Protein AF-A0A7S1YKH5-F1 (afdb_monomer)

Radius of gyration: 30.72 Å; Cα contacts (8 Å, |Δi|>4): 720; chains: 1; bounding box: 84×37×98 Å

Sequence (308 aa):
DIGLPSSIRSHLISQSLSPQSGFDMKSLYLVFDREQDNLHVGIDCFGVCGDADGSGDADDTAPPLLGLGGIDMPDMGESESFAVAFDFSTATDKFDFVLGYPGADSSLAGTNLPCVTAEGTDGTPSLKGSDCFGLYIYNAPANAKGSPVALLGQSFGYSDLAGLLPHPATDHNPQPNAQAPGIEWTLHDVSGLLRKAHIDNLPDPKGIAPWTFSVAAFAGSRQDASIGDDVLPNNANYLTVEIGCQTFDECGVCGGDSSSCADCRGVPNGPAKVDECGVCGGDSTSCADCAGVPNGPSKVDECGVCGG

Mean predicted aligned error: 9.83 Å

Secondary structure (DSSP, 8-state):
---S-HHHHHHHHHTT--S--TTSEEEEEEEEETTTTEEEEEEEESSSTT-SS-SSBTT---HHHHTTT----GGG-TTEEEEEEEE--SS-SS-SEEEE-PPP-TT-TT---TTEES--TTS--EE-HHHH-EEEEE-PPTT--S-SGGGGGG-EE---GGG-SSPPEEES-SS-BTTB-SEEEEE--HHHHHHHTT---PPPTTS-S-EEEEEEEEEEETTTTSTT-EEESTTSS-EEEEE----B-TTS-BT--S-TTB-TTS-BT----B-TTS-BT--S-TTB-TTS-BT----B-TTS-BT-

Nearest PDB structures (foldseek):
  7wrj-assembly1_A  TM=4.384E-01  e=1.693E+00  Homo sapiens
  1pgr-assembly2_F  TM=2.039E-01  e=1.516E-01  Mus musculus
  3ifn-assembly1_H  TM=1.657E-01  e=6.450E-01  Mus musculus
  2wbj-assembly1_D  TM=1.356E-01  e=1.179E+00  Homo sapiens

pLDDT: mean 82.83, std 14.75, range [42.84, 98.69]

Organism: NCBI:txid1486929

Structure (mmCIF, N/CA/C/O backbone):
data_AF-A0A7S1YKH5-F1
#
_entry.id   AF-A0A7S1YKH5-F1
#
loop_
_atom_site.group_PDB
_atom_site.id
_atom_site.type_symbol
_atom_site.label_atom_id
_atom_site.label_alt_id
_atom_site.label_comp_id
_atom_site.label_asym_id
_atom_site.label_entity_id
_atom_site.label_seq_id
_atom_site.pdbx_PDB_ins_code
_atom_site.Cartn_x
_atom_site.Cartn_y
_atom_site.Cartn_z
_atom_site.occupancy
_atom_site.B_iso_or_equiv
_atom_site.auth_seq_id
_atom_site.auth_comp_id
_atom_site.auth_asym_id
_atom_site.auth_atom_id
_atom_site.pdbx_PDB_model_num
ATOM 1 N N . ASP A 1 1 ? -5.273 4.563 -20.081 1.00 45.44 1 ASP A N 1
ATOM 2 C CA . ASP A 1 1 ? -5.564 4.322 -21.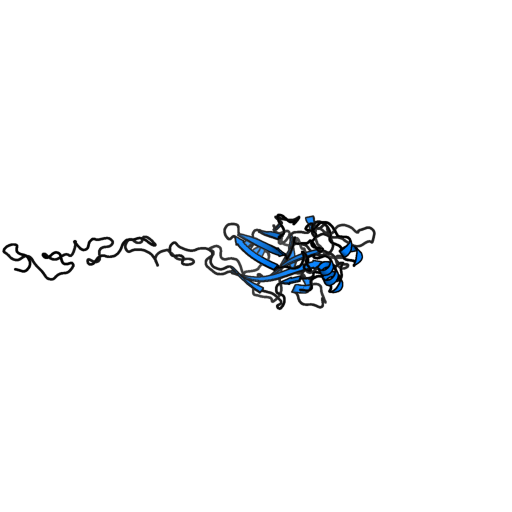525 1.00 45.44 1 ASP A CA 1
ATOM 3 C C . ASP A 1 1 ? -4.724 5.239 -22.401 1.00 45.44 1 ASP A C 1
ATOM 5 O O . ASP A 1 1 ? -5.202 6.232 -22.953 1.00 45.44 1 ASP A O 1
ATOM 9 N N . ILE A 1 2 ? -3.464 4.853 -22.559 1.00 42.84 2 ILE A N 1
ATOM 10 C CA . ILE A 1 2 ? -2.931 4.720 -23.909 1.00 42.84 2 ILE A CA 1
ATOM 11 C C . ILE A 1 2 ? -2.565 3.244 -24.074 1.00 42.84 2 ILE A C 1
ATOM 13 O O . ILE A 1 2 ? -1.401 2.864 -24.124 1.00 42.84 2 ILE A O 1
ATOM 17 N N . GLY A 1 3 ? -3.607 2.409 -24.158 1.00 53.50 3 GLY A N 1
ATOM 18 C CA . GLY A 1 3 ? -3.452 1.052 -24.657 1.00 53.50 3 GLY A CA 1
ATOM 19 C C . GLY A 1 3 ? -2.951 1.074 -26.102 1.00 53.50 3 GLY A C 1
ATOM 20 O O . GLY A 1 3 ? -2.975 2.115 -26.767 1.00 53.50 3 GLY A O 1
ATOM 21 N N . LEU A 1 4 ? -2.563 -0.104 -26.584 1.00 53.59 4 LEU A N 1
ATOM 22 C CA . LEU A 1 4 ? -2.020 -0.398 -27.913 1.00 53.59 4 LEU A CA 1
ATOM 23 C C . LEU A 1 4 ? -2.427 0.612 -29.012 1.00 53.59 4 LEU A C 1
ATOM 25 O O . LEU A 1 4 ? -3.631 0.886 -29.162 1.00 53.59 4 LEU A O 1
ATOM 29 N N . PRO A 1 5 ? -1.476 1.136 -29.824 1.00 55.03 5 PRO A N 1
ATOM 30 C CA . PRO A 1 5 ? -1.758 2.098 -30.882 1.00 55.03 5 PRO A CA 1
ATOM 31 C C . PRO A 1 5 ? -2.957 1.682 -31.719 1.00 55.03 5 PRO A C 1
ATOM 33 O O . PRO A 1 5 ? -3.156 0.501 -31.987 1.00 55.03 5 PRO A O 1
ATOM 36 N N . SER A 1 6 ? -3.740 2.650 -32.196 1.00 58.09 6 SER A N 1
ATOM 37 C CA . SER A 1 6 ? -4.973 2.380 -32.957 1.00 58.09 6 SER A CA 1
ATOM 38 C C . SER A 1 6 ? -4.808 1.374 -34.113 1.00 58.09 6 SER A C 1
ATOM 40 O O . SER A 1 6 ? -5.745 0.630 -34.406 1.00 58.09 6 SER A O 1
ATOM 42 N N . SER A 1 7 ? -3.624 1.301 -34.731 1.00 58.91 7 SER A N 1
ATOM 43 C CA . SER A 1 7 ? -3.248 0.286 -35.722 1.00 58.91 7 SER A CA 1
ATOM 44 C C . SER A 1 7 ? -3.165 -1.127 -35.134 1.00 58.91 7 SER A C 1
ATOM 46 O O . SER A 1 7 ? -3.763 -2.043 -35.696 1.00 58.91 7 SER A O 1
ATOM 48 N N . ILE A 1 8 ? -2.488 -1.295 -33.995 1.00 60.06 8 ILE A N 1
ATOM 49 C CA . ILE A 1 8 ? -2.387 -2.561 -33.256 1.00 60.06 8 ILE A CA 1
ATOM 50 C C . ILE A 1 8 ? -3.761 -2.951 -32.710 1.00 60.06 8 ILE A C 1
ATOM 52 O O . ILE A 1 8 ? -4.233 -4.057 -32.950 1.00 60.06 8 ILE A O 1
ATOM 56 N N . ARG A 1 9 ? -4.473 -2.004 -32.090 1.00 64.50 9 ARG A N 1
ATOM 57 C CA . ARG A 1 9 ? -5.826 -2.201 -31.561 1.00 64.50 9 ARG A CA 1
ATOM 58 C C . ARG A 1 9 ? -6.788 -2.710 -32.635 1.00 64.50 9 ARG A C 1
ATOM 60 O O . ARG A 1 9 ? -7.503 -3.684 -32.426 1.00 64.50 9 ARG A O 1
ATOM 67 N N . SER A 1 10 ? -6.781 -2.080 -33.811 1.00 63.12 10 SER A N 1
ATOM 68 C CA . SER A 1 10 ? -7.618 -2.497 -34.946 1.00 63.12 10 SER A CA 1
ATOM 69 C C . SER A 1 10 ? -7.229 -3.879 -35.471 1.00 63.12 10 SER A C 1
ATOM 71 O O . SER A 1 10 ? -8.099 -4.653 -35.873 1.00 63.12 10 SER A O 1
ATOM 73 N N . HIS A 1 11 ? -5.933 -4.201 -35.455 1.00 64.88 11 HIS A N 1
ATOM 74 C CA . HIS A 1 11 ? -5.430 -5.506 -35.857 1.00 64.88 11 HIS A CA 1
ATOM 75 C C . HIS A 1 11 ? -5.848 -6.607 -34.873 1.00 64.88 11 HIS A C 1
ATOM 77 O O . HIS A 1 11 ? -6.420 -7.605 -35.307 1.00 64.88 11 HIS A O 1
ATOM 83 N N . LEU A 1 12 ? -5.674 -6.408 -33.566 1.00 63.16 12 LEU A N 1
ATOM 84 C CA . LEU A 1 12 ? -6.093 -7.369 -32.540 1.00 63.16 12 LEU A CA 1
ATOM 85 C C . LEU A 1 12 ? -7.607 -7.580 -32.530 1.00 63.16 12 LEU A C 1
ATOM 87 O O . LEU A 1 12 ? -8.060 -8.723 -32.533 1.00 63.16 12 LEU A O 1
ATOM 91 N N . ILE A 1 13 ? -8.397 -6.509 -32.668 1.00 65.56 13 ILE A N 1
ATOM 92 C CA . ILE A 1 13 ? -9.856 -6.614 -32.835 1.00 65.56 13 ILE A CA 1
ATOM 93 C C . ILE A 1 13 ? -10.204 -7.463 -34.066 1.00 65.56 13 ILE A C 1
ATOM 95 O O . ILE A 1 13 ? -11.100 -8.303 -34.000 1.00 65.56 13 ILE A O 1
ATOM 99 N N . SER A 1 14 ? -9.486 -7.296 -35.185 1.00 64.81 14 SER A N 1
ATOM 100 C CA . SER A 1 14 ? -9.706 -8.107 -36.393 1.00 64.81 14 SER A CA 1
ATOM 101 C C . SER A 1 14 ? -9.358 -9.590 -36.208 1.00 64.81 14 SER A C 1
ATOM 103 O O . SER A 1 14 ? -9.915 -10.436 -36.906 1.00 64.81 14 SER A O 1
ATOM 105 N N . GLN A 1 15 ? -8.491 -9.904 -35.241 1.00 63.25 15 GLN A N 1
ATOM 106 C CA . GLN A 1 15 ? -8.141 -11.264 -34.830 1.00 63.25 15 GLN A CA 1
ATOM 107 C C . GLN A 1 15 ? -8.976 -11.783 -33.644 1.00 63.25 15 GLN A C 1
ATOM 109 O O . GLN A 1 15 ? -8.782 -12.916 -33.218 1.00 63.25 15 GLN A O 1
ATOM 114 N N . SER A 1 16 ? -9.946 -11.005 -33.145 1.00 59.41 16 SER A N 1
ATOM 115 C CA . SER A 1 16 ? -10.739 -11.312 -31.938 1.00 59.41 16 SER A CA 1
ATOM 116 C C . SER A 1 16 ? -9.918 -11.437 -30.641 1.00 59.41 16 SER A C 1
ATOM 118 O O . SER A 1 16 ? -10.335 -12.140 -29.723 1.00 59.41 16 SER A O 1
ATOM 120 N N . LEU A 1 17 ? -8.775 -10.751 -30.560 1.00 57.41 17 LEU A N 1
ATOM 121 C CA . LEU A 1 17 ? -7.935 -10.647 -29.361 1.00 57.41 17 LEU A CA 1
ATOM 122 C C . LEU A 1 17 ? -8.270 -9.375 -28.559 1.00 57.41 17 LEU A C 1
ATOM 124 O O . LEU A 1 17 ? -8.866 -8.433 -29.097 1.00 57.41 17 LEU A O 1
ATOM 128 N N . SER A 1 18 ? -7.915 -9.354 -27.268 1.00 58.19 18 SER A N 1
ATOM 129 C CA . SER A 1 18 ? -8.151 -8.195 -26.397 1.00 58.19 18 SER A CA 1
ATOM 130 C C . SER A 1 18 ? -7.332 -6.989 -26.877 1.00 58.19 18 SER A C 1
ATOM 132 O O . SER A 1 18 ? -6.155 -7.139 -27.181 1.00 58.19 18 SER A O 1
ATOM 134 N N . PRO A 1 19 ? -7.916 -5.781 -26.958 1.00 62.06 19 PRO A N 1
ATOM 135 C CA . PRO A 1 19 ? -7.181 -4.563 -27.297 1.00 62.06 19 PRO A CA 1
ATOM 136 C C . PRO A 1 19 ? -6.354 -3.988 -26.133 1.00 62.06 19 PRO A C 1
ATOM 138 O O . PRO A 1 19 ? -5.759 -2.924 -26.307 1.00 62.06 19 PRO A O 1
ATOM 141 N N . GLN A 1 20 ? -6.413 -4.618 -24.958 1.00 68.19 20 GLN A N 1
ATOM 142 C CA . GLN A 1 20 ? -5.760 -4.192 -23.722 1.00 68.19 20 GLN A CA 1
ATOM 143 C C . GLN A 1 20 ? -4.491 -5.017 -23.521 1.00 68.19 20 GLN A C 1
ATOM 145 O O . GLN A 1 20 ? -4.528 -6.232 -23.712 1.00 68.19 20 GLN A O 1
ATOM 150 N N . SER A 1 21 ? -3.406 -4.347 -23.152 1.00 73.31 21 SER A N 1
ATOM 151 C CA . SER A 1 21 ? -2.114 -4.956 -22.840 1.00 73.31 21 SER A CA 1
ATOM 152 C C . SER A 1 21 ? -2.038 -5.366 -21.368 1.00 73.31 21 SER A C 1
ATOM 154 O O . SER A 1 21 ? -2.762 -4.835 -20.521 1.00 73.31 21 SER A O 1
ATOM 156 N N . GLY A 1 22 ? -1.110 -6.259 -21.047 1.00 76.44 22 GLY A N 1
ATOM 157 C CA . GLY A 1 22 ? -0.689 -6.590 -19.689 1.00 76.44 22 GLY A CA 1
ATOM 158 C C . GLY A 1 22 ? -0.098 -5.415 -18.908 1.00 76.44 22 GLY A C 1
ATOM 159 O O . GLY A 1 22 ? 0.045 -5.506 -17.694 1.00 76.44 22 GLY A O 1
ATOM 160 N N . PHE A 1 23 ? 0.187 -4.287 -19.559 1.00 81.69 23 PHE A N 1
ATOM 161 C CA . PHE A 1 23 ? 0.587 -3.044 -18.896 1.00 81.69 23 PHE A CA 1
ATOM 162 C C . PHE A 1 23 ? -0.600 -2.130 -18.548 1.00 81.69 23 PHE A C 1
ATOM 164 O O . PHE A 1 23 ? -0.448 -1.204 -17.755 1.00 81.69 23 PHE A O 1
ATOM 171 N N . ASP A 1 24 ? -1.810 -2.403 -19.055 1.00 83.50 24 ASP A N 1
ATOM 172 C CA . ASP A 1 24 ? -3.004 -1.648 -18.666 1.00 83.50 24 ASP A CA 1
ATOM 173 C C . ASP A 1 24 ? -3.444 -2.054 -17.246 1.00 83.50 24 ASP A C 1
ATOM 175 O O . ASP A 1 24 ? -4.003 -3.138 -17.022 1.00 83.50 24 ASP A O 1
ATOM 179 N N . MET A 1 25 ? -3.229 -1.160 -16.276 1.00 87.88 25 MET A N 1
ATOM 180 C CA . MET A 1 25 ? -3.564 -1.391 -14.875 1.00 87.88 25 MET A CA 1
ATOM 181 C C . MET A 1 25 ? -5.067 -1.224 -14.653 1.00 87.88 25 MET A C 1
ATOM 183 O O . MET A 1 25 ? -5.666 -0.165 -14.857 1.00 87.88 25 MET A O 1
ATOM 187 N N . LYS A 1 26 ? -5.700 -2.277 -14.145 1.00 87.50 26 LYS A N 1
ATOM 188 C CA . LYS A 1 26 ? -7.109 -2.268 -13.759 1.00 87.50 26 LYS A CA 1
ATOM 189 C C . LYS A 1 26 ? -7.303 -1.772 -12.335 1.00 87.50 26 LYS A C 1
ATOM 191 O O . LYS A 1 26 ? -8.274 -1.061 -12.062 1.00 87.50 26 LYS A O 1
ATOM 196 N N . SER A 1 27 ? -6.440 -2.169 -11.403 1.00 90.75 27 SER A N 1
ATOM 197 C CA . SER A 1 27 ? -6.547 -1.781 -9.991 1.00 90.75 27 SER A CA 1
ATOM 198 C C . SER A 1 27 ? -5.209 -1.884 -9.261 1.00 90.75 27 SER A C 1
ATOM 200 O O . SER A 1 27 ? -4.424 -2.789 -9.519 1.00 90.75 27 SER A O 1
ATOM 202 N N . LEU A 1 28 ? -4.999 -0.971 -8.308 1.00 93.88 28 LEU A N 1
ATOM 203 C CA . LEU A 1 28 ? -3.918 -1.015 -7.323 1.00 93.88 28 LEU A CA 1
ATOM 204 C C . LEU A 1 28 ? -4.524 -1.300 -5.947 1.00 93.88 28 LEU A C 1
ATOM 206 O O . LEU A 1 28 ? -5.436 -0.595 -5.506 1.00 93.88 28 LEU A O 1
ATOM 210 N N . TYR A 1 29 ? -3.997 -2.307 -5.267 1.00 95.81 29 TYR A N 1
ATOM 211 C CA . TYR A 1 29 ? -4.380 -2.712 -3.923 1.00 95.81 29 TYR A CA 1
ATOM 212 C C . TYR A 1 29 ? -3.244 -2.400 -2.959 1.00 95.81 29 TYR A C 1
ATOM 214 O O . TYR A 1 29 ? -2.088 -2.718 -3.229 1.00 95.81 29 TYR A O 1
ATOM 222 N N . LEU A 1 30 ? -3.579 -1.793 -1.823 1.00 96.56 30 LEU A N 1
ATOM 223 C CA . LEU A 1 30 ? -2.631 -1.481 -0.760 1.00 96.56 30 LEU A CA 1
ATOM 224 C C . LEU A 1 30 ? -3.194 -1.992 0.559 1.00 96.56 30 LEU A C 1
ATOM 226 O O . LEU A 1 30 ? -4.310 -1.636 0.940 1.00 96.56 30 LEU A O 1
ATOM 230 N N . VAL A 1 31 ? -2.424 -2.828 1.249 1.00 95.94 31 VAL A N 1
ATOM 231 C CA . VAL A 1 31 ? -2.798 -3.392 2.549 1.00 95.94 31 VAL A CA 1
ATOM 232 C C . VAL A 1 31 ? -1.612 -3.271 3.487 1.00 95.94 31 VAL A C 1
ATOM 234 O O . VAL A 1 31 ? -0.539 -3.786 3.198 1.00 95.94 31 VAL A O 1
ATOM 237 N N . PHE A 1 32 ? -1.800 -2.601 4.620 1.00 97.25 32 PHE A N 1
ATOM 238 C CA . PHE A 1 32 ? -0.769 -2.503 5.647 1.00 97.25 32 PHE A CA 1
ATOM 239 C C . PHE A 1 32 ? -1.028 -3.525 6.758 1.00 97.25 32 PHE A C 1
ATOM 241 O O . PHE A 1 32 ? -2.019 -3.403 7.480 1.00 97.25 32 PHE A O 1
ATOM 248 N N . ASP A 1 33 ? -0.136 -4.506 6.894 1.00 96.19 33 ASP A N 1
ATOM 249 C CA . ASP A 1 33 ? -0.095 -5.444 8.014 1.00 96.19 33 ASP A CA 1
ATOM 250 C C . ASP A 1 33 ? 0.677 -4.812 9.177 1.00 96.19 33 ASP A C 1
ATOM 252 O O . ASP A 1 33 ? 1.910 -4.768 9.198 1.00 96.19 33 ASP A O 1
ATOM 256 N N . ARG A 1 34 ? -0.069 -4.342 10.178 1.00 94.69 34 ARG A N 1
ATOM 257 C CA . ARG A 1 34 ? 0.486 -3.733 11.391 1.00 94.69 34 ARG A CA 1
ATOM 258 C C . ARG A 1 34 ? 1.258 -4.724 12.266 1.00 94.69 34 ARG A C 1
ATOM 260 O O . ARG A 1 34 ? 2.154 -4.305 12.993 1.00 94.69 34 ARG A O 1
ATOM 267 N N . GLU A 1 35 ? 0.898 -6.007 12.277 1.00 93.50 35 GLU A N 1
ATOM 268 C CA . GLU A 1 35 ? 1.563 -6.989 13.144 1.00 93.50 35 GLU A CA 1
ATOM 269 C C . GLU A 1 35 ? 2.979 -7.290 12.663 1.00 93.50 35 GLU A C 1
ATOM 271 O O . GLU A 1 35 ? 3.883 -7.465 13.483 1.00 93.50 35 GLU A O 1
ATOM 276 N N . GLN A 1 36 ? 3.168 -7.309 11.344 1.00 96.31 36 GLN A N 1
ATOM 277 C CA . GLN A 1 36 ? 4.466 -7.534 10.713 1.00 96.31 36 GLN A CA 1
ATOM 278 C C . GLN A 1 36 ? 5.182 -6.246 10.283 1.00 96.31 36 GLN A C 1
ATOM 280 O O . GLN A 1 36 ? 6.345 -6.319 9.898 1.00 96.31 36 GLN A O 1
ATOM 285 N N . ASP A 1 37 ? 4.513 -5.091 10.369 1.00 97.56 37 ASP A N 1
ATOM 286 C CA . ASP A 1 37 ? 4.990 -3.791 9.873 1.00 97.56 37 ASP A CA 1
ATOM 287 C C . ASP A 1 37 ? 5.314 -3.815 8.365 1.00 97.56 37 ASP A C 1
ATOM 289 O O . ASP A 1 37 ? 6.306 -3.249 7.903 1.00 97.56 37 ASP A O 1
ATOM 293 N N . ASN A 1 38 ? 4.463 -4.495 7.592 1.00 98.06 38 ASN A N 1
ATOM 294 C CA . ASN A 1 38 ? 4.625 -4.703 6.154 1.00 98.06 38 ASN A CA 1
ATOM 295 C C . ASN A 1 38 ? 3.543 -3.954 5.364 1.00 98.06 38 ASN A C 1
ATOM 297 O O . ASN A 1 38 ? 2.370 -3.958 5.736 1.00 98.06 38 ASN A O 1
ATOM 301 N N . LEU A 1 39 ? 3.910 -3.368 4.224 1.00 98.44 39 LEU A N 1
ATOM 302 C CA . LEU A 1 39 ? 2.969 -2.850 3.231 1.00 98.44 39 LEU A CA 1
ATOM 303 C C . LEU A 1 39 ? 2.930 -3.793 2.026 1.00 98.44 39 LEU A C 1
ATOM 305 O O . LEU A 1 39 ? 3.918 -3.941 1.308 1.00 98.44 39 LEU A O 1
ATOM 309 N N . HIS A 1 40 ? 1.777 -4.410 1.797 1.00 98.25 40 HIS A N 1
ATOM 310 C CA . HIS A 1 40 ? 1.504 -5.240 0.633 1.00 98.25 40 HIS A CA 1
ATOM 311 C C . HIS A 1 40 ? 0.942 -4.387 -0.500 1.00 98.25 40 HIS A C 1
ATOM 313 O O . HIS A 1 40 ? 0.040 -3.569 -0.290 1.00 98.25 40 HIS A O 1
ATOM 319 N N . VAL A 1 41 ? 1.472 -4.606 -1.697 1.00 98.31 41 VAL A N 1
ATOM 320 C CA . VAL A 1 41 ? 1.110 -3.903 -2.924 1.00 98.31 41 VAL A CA 1
ATOM 321 C C . VAL A 1 41 ? 0.686 -4.948 -3.945 1.00 98.31 41 VAL A C 1
ATOM 323 O O . VAL A 1 41 ? 1.468 -5.834 -4.277 1.00 98.31 41 VAL A O 1
ATOM 326 N N . GLY A 1 42 ? -0.551 -4.856 -4.422 1.00 96.81 42 GLY A N 1
ATOM 327 C CA . GLY A 1 42 ? -1.075 -5.722 -5.475 1.00 96.81 42 GLY A CA 1
ATOM 328 C C . GLY A 1 42 ? -1.450 -4.913 -6.708 1.00 96.81 42 GLY A C 1
ATOM 329 O O . GLY A 1 42 ? -2.092 -3.871 -6.565 1.00 96.81 42 GLY A O 1
ATOM 330 N N . ILE A 1 43 ? -1.102 -5.381 -7.904 1.00 94.56 43 ILE A N 1
ATOM 331 C CA . ILE A 1 43 ? -1.527 -4.754 -9.167 1.00 94.56 43 ILE A CA 1
ATOM 332 C C . ILE A 1 43 ? -2.282 -5.791 -9.996 1.00 94.56 43 ILE A C 1
ATOM 334 O O . ILE A 1 43 ? -1.758 -6.863 -10.287 1.00 94.56 43 ILE A O 1
ATOM 338 N N . ASP A 1 44 ? -3.528 -5.470 -10.344 1.00 91.62 44 ASP A N 1
ATOM 339 C CA . ASP A 1 44 ? -4.366 -6.250 -11.262 1.00 91.62 44 ASP A CA 1
ATOM 340 C C . ASP A 1 44 ? -4.349 -5.569 -12.631 1.00 91.62 44 ASP A C 1
ATOM 342 O O . ASP A 1 44 ? -4.642 -4.371 -12.721 1.00 91.62 44 ASP A O 1
ATOM 346 N N . CYS A 1 45 ? -4.025 -6.321 -13.679 1.00 87.56 45 CYS A N 1
ATOM 347 C CA . CYS A 1 45 ? -3.950 -5.848 -15.061 1.00 87.56 45 CYS A CA 1
ATOM 348 C C . CYS A 1 45 ? -5.144 -6.386 -15.878 1.00 87.56 45 CYS A C 1
ATOM 350 O O . CYS A 1 45 ? -5.854 -7.297 -15.453 1.00 87.56 45 CYS A O 1
ATOM 352 N N . PHE A 1 46 ? -5.417 -5.839 -17.067 1.00 81.31 46 PHE A N 1
ATOM 353 C CA . PHE A 1 46 ? -6.474 -6.367 -17.957 1.00 81.31 46 PHE A CA 1
ATOM 354 C C . PHE A 1 46 ? -6.113 -7.709 -18.648 1.00 81.31 46 PHE A C 1
ATOM 356 O O . PHE A 1 46 ? -6.889 -8.213 -19.464 1.00 81.31 46 PHE A O 1
ATOM 363 N N . GLY A 1 47 ? -4.982 -8.310 -18.266 1.00 80.31 47 GLY A N 1
ATOM 364 C CA . GLY A 1 47 ? -4.439 -9.595 -18.702 1.00 80.31 47 GLY A CA 1
ATOM 365 C C . GLY A 1 47 ? -3.403 -10.096 -17.689 1.00 80.31 47 GLY A C 1
ATOM 366 O O . GLY A 1 47 ? -3.523 -9.811 -16.498 1.00 80.31 47 GLY A O 1
ATOM 367 N N . VAL A 1 48 ? -2.388 -10.824 -18.153 1.00 82.25 48 VAL A N 1
ATOM 368 C CA . VAL A 1 48 ? -1.197 -11.112 -17.340 1.00 82.25 48 VAL A CA 1
ATOM 369 C C . VAL A 1 48 ? -0.367 -9.830 -17.251 1.00 82.25 48 VAL A C 1
ATOM 371 O O . VAL A 1 48 ? -0.139 -9.188 -18.267 1.00 82.25 48 VAL A O 1
ATOM 374 N N . CYS A 1 49 ? 0.036 -9.397 -16.058 1.00 85.31 49 CYS A N 1
ATOM 375 C CA . CYS A 1 49 ? 0.848 -8.191 -15.921 1.00 85.31 49 CYS A CA 1
ATOM 376 C C . CYS A 1 49 ? 2.211 -8.381 -16.601 1.00 85.31 49 CYS A C 1
ATOM 378 O O . CYS A 1 49 ? 2.872 -9.387 -16.364 1.00 85.31 49 CYS A O 1
ATOM 380 N N . GLY A 1 50 ? 2.613 -7.414 -17.427 1.00 79.44 50 GLY A N 1
ATOM 381 C CA . GLY A 1 50 ? 3.832 -7.490 -18.242 1.00 79.44 50 GLY A CA 1
ATOM 382 C C . GLY A 1 50 ? 3.620 -8.053 -19.650 1.00 79.44 50 GLY A C 1
ATOM 383 O O . GLY A 1 50 ? 4.332 -7.643 -20.543 1.00 79.44 50 GLY A O 1
ATOM 384 N N . ASP A 1 51 ? 2.577 -8.858 -19.883 1.00 75.25 51 ASP A N 1
ATOM 385 C CA . ASP A 1 51 ? 2.272 -9.455 -21.197 1.00 75.25 51 ASP A CA 1
ATOM 386 C C . ASP A 1 51 ? 1.727 -8.400 -22.180 1.00 75.25 51 ASP A C 1
ATOM 388 O O . ASP A 1 51 ? 0.529 -8.088 -22.218 1.00 75.25 51 ASP A O 1
ATOM 392 N N . ALA A 1 52 ? 2.612 -7.789 -22.960 1.00 71.06 52 ALA A N 1
ATOM 393 C CA . ALA A 1 52 ? 2.312 -6.676 -23.853 1.00 71.06 52 ALA A CA 1
ATOM 394 C C . ALA A 1 52 ? 1.335 -7.059 -24.975 1.00 71.06 52 ALA A C 1
ATOM 396 O O . ALA A 1 52 ? 0.573 -6.206 -25.453 1.00 71.06 52 ALA A O 1
ATOM 397 N N . ASP A 1 53 ? 1.347 -8.319 -25.415 1.00 62.12 53 ASP A N 1
ATOM 398 C CA . ASP A 1 53 ? 0.577 -8.793 -26.568 1.00 62.12 53 ASP A CA 1
ATOM 399 C C . ASP A 1 53 ? -0.686 -9.599 -26.229 1.00 62.12 53 ASP A C 1
ATOM 401 O O . ASP A 1 53 ? -1.525 -9.828 -27.113 1.00 62.12 53 ASP A O 1
ATOM 405 N N . GLY A 1 54 ? -0.873 -9.945 -24.957 1.00 62.16 54 GLY A N 1
ATOM 406 C CA . GLY A 1 54 ? -2.053 -10.620 -24.433 1.00 62.16 54 GLY A CA 1
ATOM 407 C C . GLY A 1 54 ? -2.111 -12.110 -24.771 1.00 62.16 54 GLY A C 1
ATOM 408 O O . GLY A 1 54 ? -3.214 -12.667 -24.858 1.00 62.16 54 GLY A O 1
ATOM 409 N N . SER A 1 55 ? -0.968 -12.753 -25.017 1.00 61.38 55 SER A N 1
ATOM 410 C CA . SER A 1 55 ? -0.869 -14.190 -25.306 1.00 61.38 55 SER A CA 1
ATOM 411 C C . SER A 1 55 ? -1.045 -15.079 -24.067 1.00 61.38 55 SER A C 1
ATOM 413 O O . SER A 1 55 ? -1.327 -16.277 -24.198 1.00 61.38 55 SER A O 1
ATOM 415 N N . GLY A 1 56 ? -0.978 -14.491 -22.872 1.00 59.66 56 GLY A N 1
ATOM 416 C CA . GLY A 1 56 ? -1.012 -15.161 -21.576 1.00 59.66 56 GLY A CA 1
ATOM 417 C C . GLY A 1 56 ? 0.365 -15.594 -21.066 1.00 59.66 56 GLY A C 1
ATOM 418 O O . GLY A 1 56 ? 0.413 -16.302 -20.053 1.00 59.66 56 GLY A O 1
ATOM 419 N N . ASP A 1 57 ? 1.433 -15.198 -21.758 1.00 63.19 57 ASP A N 1
ATOM 420 C CA . ASP A 1 57 ? 2.837 -15.439 -21.430 1.00 63.19 57 ASP A CA 1
ATOM 421 C C . ASP A 1 57 ? 3.585 -14.099 -21.469 1.00 63.19 57 ASP A C 1
ATOM 423 O O . ASP A 1 57 ? 3.661 -13.484 -22.523 1.00 63.19 57 ASP A O 1
ATOM 427 N N . ALA A 1 58 ? 4.090 -13.639 -20.322 1.00 58.03 58 ALA A N 1
ATOM 428 C CA . ALA A 1 58 ? 4.804 -12.362 -20.211 1.00 58.03 58 ALA A CA 1
ATOM 429 C C . ALA A 1 58 ? 6.284 -12.457 -20.638 1.00 58.03 58 ALA A C 1
ATOM 431 O O . ALA A 1 58 ? 7.024 -11.494 -20.494 1.00 58.03 58 ALA A O 1
ATOM 432 N N . ASP A 1 59 ? 6.730 -13.626 -21.114 1.00 64.81 59 ASP A N 1
ATOM 433 C CA . ASP A 1 59 ? 8.125 -13.890 -21.474 1.00 64.81 59 ASP A CA 1
ATOM 434 C C . ASP A 1 59 ? 8.340 -14.117 -22.990 1.00 64.81 59 ASP A C 1
ATOM 436 O O . ASP A 1 59 ? 9.427 -14.539 -23.408 1.00 64.81 59 ASP A O 1
ATOM 440 N N . ASP A 1 60 ? 7.331 -13.866 -23.836 1.00 67.69 60 ASP A N 1
ATOM 441 C CA . ASP A 1 60 ? 7.414 -14.048 -25.293 1.00 67.69 60 ASP A CA 1
ATOM 442 C C . ASP A 1 60 ? 6.821 -12.860 -26.054 1.00 67.69 60 ASP A C 1
ATOM 444 O O . ASP A 1 60 ? 5.788 -12.318 -25.692 1.00 67.69 60 ASP A O 1
ATOM 448 N N . THR A 1 61 ? 7.443 -12.499 -27.180 1.00 65.06 61 THR A N 1
ATOM 449 C CA . THR A 1 61 ? 6.889 -11.486 -28.082 1.00 65.06 61 THR A CA 1
ATOM 450 C C . THR A 1 61 ? 6.205 -12.147 -29.276 1.00 65.06 61 THR A C 1
ATOM 452 O O . THR A 1 61 ? 6.845 -12.669 -30.199 1.00 65.06 61 THR A O 1
ATOM 455 N N . ALA A 1 62 ? 4.887 -12.026 -29.357 1.00 62.81 62 ALA A N 1
ATOM 456 C CA . ALA A 1 62 ? 4.099 -12.539 -30.458 1.00 62.81 62 ALA A CA 1
ATOM 457 C C . ALA A 1 62 ? 4.479 -11.852 -31.790 1.00 62.81 62 ALA A C 1
ATOM 459 O O . ALA A 1 62 ? 4.681 -10.631 -31.864 1.00 62.81 62 ALA A O 1
ATOM 460 N N . PRO A 1 63 ? 4.482 -12.596 -32.916 1.00 63.22 63 PRO A N 1
ATOM 461 C CA . PRO A 1 63 ? 4.846 -12.066 -34.233 1.00 63.22 63 PRO A CA 1
ATOM 462 C C . PRO A 1 63 ? 4.123 -10.777 -34.680 1.00 63.22 63 PRO A C 1
ATOM 464 O O . PRO A 1 63 ? 4.749 -9.970 -35.375 1.00 63.22 63 PRO A O 1
ATOM 467 N N . PRO A 1 64 ? 2.836 -10.539 -34.339 1.00 60.12 64 PRO A N 1
ATOM 468 C CA . PRO A 1 64 ? 2.164 -9.280 -34.657 1.00 60.12 64 PRO A CA 1
ATOM 469 C C . PRO A 1 64 ? 2.762 -8.058 -33.945 1.00 60.12 64 PRO A C 1
ATOM 471 O O . PRO A 1 64 ? 2.806 -6.990 -34.557 1.00 60.12 64 PRO A O 1
ATOM 474 N N . LEU A 1 65 ? 3.236 -8.207 -32.702 1.00 61.94 65 LEU A N 1
ATOM 475 C CA . LEU A 1 65 ? 3.869 -7.132 -31.933 1.00 61.94 65 LEU A CA 1
ATOM 476 C C . LEU A 1 65 ? 5.278 -6.841 -32.479 1.00 61.94 65 LEU A C 1
ATOM 478 O O . LEU A 1 65 ? 5.577 -5.690 -32.813 1.00 61.94 65 LEU A O 1
ATOM 482 N N . LEU A 1 66 ? 6.065 -7.891 -32.757 1.00 63.50 66 LEU A N 1
ATOM 483 C CA . LEU A 1 66 ? 7.371 -7.785 -33.433 1.00 63.50 66 LEU A CA 1
ATOM 484 C C . LEU A 1 66 ? 7.275 -7.081 -34.794 1.00 63.50 66 LEU A C 1
ATOM 486 O O . LEU A 1 66 ? 8.106 -6.238 -35.137 1.00 63.50 66 LEU A O 1
ATOM 490 N N . GLY A 1 67 ? 6.245 -7.396 -35.586 1.00 55.72 67 GLY A N 1
ATOM 491 C CA . GLY A 1 67 ? 6.012 -6.786 -36.900 1.00 55.72 67 GLY A CA 1
ATOM 492 C C . GLY A 1 67 ? 5.691 -5.286 -36.855 1.00 55.72 67 GLY A C 1
ATOM 493 O O . GLY A 1 67 ? 5.757 -4.618 -37.889 1.00 55.72 67 GLY A O 1
ATOM 494 N N . LEU A 1 68 ? 5.352 -4.762 -35.674 1.00 56.69 68 LEU A N 1
ATOM 495 C CA . LEU A 1 68 ? 5.020 -3.360 -35.415 1.00 56.69 68 LEU A CA 1
ATOM 496 C C . LEU A 1 68 ? 6.107 -2.645 -34.594 1.00 56.69 68 LEU A C 1
ATOM 498 O O . LEU A 1 68 ? 5.984 -1.444 -34.364 1.00 56.69 68 LEU A O 1
ATOM 502 N N . GLY A 1 69 ? 7.187 -3.353 -34.241 1.00 55.69 69 GLY A N 1
ATOM 503 C CA . GLY A 1 69 ? 8.338 -2.827 -33.508 1.00 55.69 69 GLY A CA 1
ATOM 504 C C . GLY A 1 69 ? 8.220 -2.886 -31.983 1.00 55.69 69 GLY A C 1
ATOM 505 O O . GLY A 1 69 ? 9.078 -2.308 -31.325 1.00 55.69 69 GLY A O 1
ATOM 506 N N . GLY A 1 70 ? 7.194 -3.549 -31.437 1.00 57.84 70 GLY A N 1
ATOM 507 C CA . GLY A 1 70 ? 7.090 -3.819 -30.002 1.00 57.84 70 GLY A CA 1
ATOM 508 C C . GLY A 1 70 ? 7.880 -5.067 -29.609 1.00 57.84 70 GLY A C 1
ATOM 509 O O . GLY A 1 70 ? 8.093 -5.958 -30.439 1.00 57.84 70 GLY A O 1
ATOM 510 N N . ILE A 1 71 ? 8.325 -5.103 -28.358 1.00 60.59 71 ILE A N 1
ATOM 511 C CA . ILE A 1 71 ? 9.074 -6.205 -27.755 1.00 60.59 71 ILE A CA 1
ATOM 512 C C . ILE A 1 71 ? 8.497 -6.408 -26.354 1.00 60.59 71 ILE A C 1
ATOM 514 O O . ILE A 1 71 ? 8.310 -5.421 -25.648 1.00 60.59 71 ILE A O 1
ATOM 518 N N . ASP A 1 72 ? 8.204 -7.660 -26.026 1.00 61.97 72 ASP A N 1
ATOM 519 C CA . ASP A 1 72 ? 7.777 -8.145 -24.713 1.00 61.97 72 ASP A CA 1
ATOM 520 C C . ASP A 1 72 ? 8.903 -9.040 -24.188 1.00 61.97 72 ASP A C 1
ATOM 522 O O . ASP A 1 72 ? 9.232 -10.059 -24.815 1.00 61.97 72 ASP A O 1
ATOM 526 N N . MET A 1 73 ? 9.614 -8.558 -23.175 1.00 59.97 73 MET A N 1
ATOM 527 C CA . MET A 1 73 ? 10.850 -9.151 -22.687 1.00 59.97 73 MET A CA 1
ATOM 528 C C . MET A 1 73 ? 10.587 -9.983 -21.435 1.00 59.97 73 MET A C 1
ATOM 530 O O . MET A 1 73 ? 9.879 -9.552 -20.534 1.00 59.97 73 MET A O 1
ATOM 534 N N . PRO A 1 74 ? 11.254 -11.139 -21.299 1.00 59.53 74 PRO A N 1
ATOM 535 C CA . PRO A 1 74 ? 11.078 -11.962 -20.119 1.00 59.53 74 PRO A CA 1
ATOM 536 C C . PRO A 1 74 ? 11.443 -11.241 -18.821 1.00 59.53 74 PRO A C 1
ATOM 538 O O . PRO A 1 74 ? 12.402 -10.460 -18.766 1.00 59.53 74 PRO A O 1
ATOM 541 N N . ASP A 1 75 ? 10.710 -11.578 -17.761 1.00 60.94 75 ASP A N 1
ATOM 542 C CA . ASP A 1 75 ? 10.929 -11.127 -16.384 1.00 60.94 75 ASP A CA 1
ATOM 543 C C . ASP A 1 75 ? 10.853 -9.592 -16.174 1.00 60.94 75 ASP A C 1
ATOM 545 O O . ASP A 1 75 ? 11.594 -9.053 -15.340 1.00 60.94 75 ASP A O 1
ATOM 549 N N . MET A 1 76 ? 9.999 -8.868 -16.915 1.00 68.50 76 MET A N 1
ATOM 550 C CA . MET A 1 76 ? 9.901 -7.391 -16.853 1.00 68.50 76 MET A CA 1
ATOM 551 C C . MET A 1 76 ? 11.264 -6.714 -17.081 1.00 68.50 76 MET A C 1
ATOM 553 O O . MET A 1 76 ? 11.660 -5.769 -16.386 1.00 68.50 76 MET A O 1
ATOM 557 N N . GLY A 1 77 ? 12.057 -7.306 -17.972 1.00 65.19 77 GLY A N 1
ATOM 558 C CA . GLY A 1 77 ? 13.466 -7.007 -18.155 1.00 65.19 77 GLY A CA 1
ATOM 559 C C . GLY A 1 77 ? 13.728 -5.798 -19.045 1.00 65.19 77 GLY A C 1
ATOM 560 O O . GLY A 1 77 ? 12.899 -5.349 -19.831 1.00 65.19 77 GLY A O 1
ATOM 561 N N . GLU A 1 78 ? 14.962 -5.298 -18.970 1.00 72.69 78 GLU A N 1
ATOM 562 C CA . GLU A 1 78 ? 15.455 -4.231 -19.836 1.00 72.69 78 GLU A CA 1
ATOM 563 C C . GLU A 1 78 ? 14.609 -2.953 -19.769 1.00 72.69 78 GLU A C 1
ATOM 565 O O . GLU A 1 78 ? 14.828 -2.153 -18.868 1.00 72.69 78 GLU A O 1
ATOM 570 N N . SER A 1 79 ? 13.706 -2.714 -20.722 1.00 72.31 79 SER A N 1
ATOM 571 C CA . SER A 1 79 ? 13.009 -1.432 -20.907 1.00 72.31 79 SER A CA 1
ATOM 572 C C . SER A 1 79 ? 11.630 -1.339 -20.248 1.00 72.31 79 SER A C 1
ATOM 574 O O . SER A 1 79 ? 11.023 -0.262 -20.260 1.00 72.31 79 SER A O 1
ATOM 576 N N . GLU A 1 80 ? 11.155 -2.44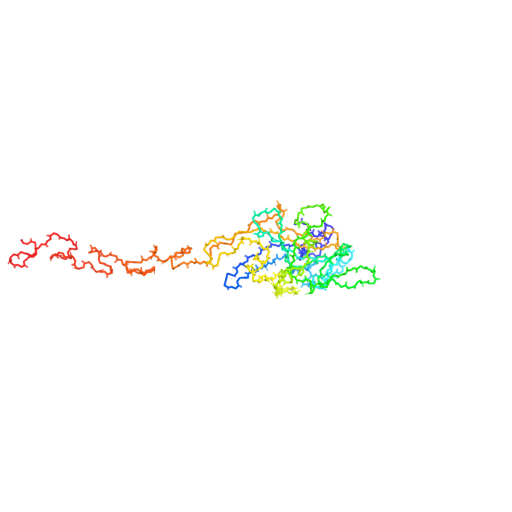4 -19.682 1.00 79.06 80 GLU A N 1
ATOM 577 C CA . GLU A 1 80 ? 9.847 -2.567 -19.047 1.00 79.06 80 GLU A CA 1
ATOM 578 C C . GLU A 1 80 ? 9.896 -2.114 -17.595 1.00 79.06 80 GLU A C 1
ATOM 580 O O . GLU A 1 80 ? 10.905 -2.239 -16.901 1.00 79.06 80 GLU A O 1
ATOM 585 N N . SER A 1 81 ? 8.799 -1.532 -17.124 1.00 85.88 81 SER A N 1
ATOM 586 C CA . SER A 1 81 ? 8.730 -1.025 -15.766 1.00 85.88 81 SER A CA 1
ATOM 587 C C . SER A 1 81 ? 7.334 -1.155 -15.198 1.00 85.88 81 SER A C 1
ATOM 589 O O . SER A 1 81 ? 6.361 -0.683 -15.783 1.00 85.88 81 SER A O 1
ATOM 591 N N . PHE A 1 82 ? 7.278 -1.705 -13.990 1.00 90.38 82 PHE A N 1
ATOM 592 C CA . PHE A 1 82 ? 6.203 -1.462 -13.044 1.00 90.38 82 PHE A CA 1
ATOM 593 C C . PHE A 1 82 ? 6.781 -0.697 -11.862 1.00 90.38 82 PHE A C 1
ATOM 595 O O . PHE A 1 82 ? 7.781 -1.104 -11.271 1.00 90.38 82 PHE A O 1
ATOM 602 N N . ALA A 1 83 ? 6.150 0.413 -11.504 1.00 93.00 83 ALA A N 1
ATOM 603 C CA . ALA A 1 83 ? 6.636 1.306 -10.468 1.00 93.00 83 ALA A CA 1
ATOM 604 C C . ALA A 1 83 ? 5.472 1.802 -9.616 1.00 93.00 83 ALA A C 1
ATOM 606 O O . ALA A 1 83 ? 4.523 2.372 -10.147 1.00 93.00 83 ALA A O 1
ATOM 607 N N . VAL A 1 84 ? 5.569 1.656 -8.295 1.00 96.50 84 VAL A N 1
ATOM 608 C CA . VAL A 1 84 ? 4.664 2.299 -7.335 1.00 96.50 84 VAL A CA 1
ATOM 609 C C . VAL A 1 84 ? 5.468 3.275 -6.493 1.00 96.50 84 VAL A C 1
ATOM 611 O O . VAL A 1 84 ? 6.369 2.889 -5.750 1.00 96.50 84 VAL A O 1
ATOM 614 N N . ALA A 1 85 ? 5.158 4.557 -6.636 1.00 95.88 85 ALA A N 1
ATOM 615 C CA . ALA A 1 85 ? 5.794 5.633 -5.903 1.00 95.88 85 ALA A CA 1
ATOM 616 C C . ALA A 1 85 ? 4.995 5.991 -4.653 1.00 95.88 85 ALA A C 1
ATOM 618 O O . ALA A 1 85 ? 3.765 6.050 -4.691 1.00 95.88 85 ALA A O 1
ATOM 619 N N . PHE A 1 86 ? 5.709 6.264 -3.564 1.00 96.50 86 PHE A N 1
ATOM 620 C CA . PHE A 1 86 ? 5.150 6.600 -2.261 1.00 96.50 86 PHE A CA 1
ATOM 621 C C . PHE A 1 86 ? 5.690 7.942 -1.788 1.00 96.50 86 PHE A C 1
ATOM 623 O O . PHE A 1 86 ? 6.901 8.161 -1.772 1.00 96.50 86 PHE A O 1
ATOM 630 N N . ASP A 1 87 ? 4.790 8.823 -1.377 1.00 95.25 87 ASP A N 1
ATOM 631 C CA . ASP A 1 87 ? 5.085 10.022 -0.599 1.00 95.25 87 ASP A CA 1
ATOM 632 C C . ASP A 1 87 ? 4.532 9.781 0.801 1.00 95.25 87 ASP A C 1
ATOM 634 O O . ASP A 1 87 ? 3.329 9.902 1.055 1.00 95.25 87 ASP A O 1
ATOM 638 N N . PHE A 1 88 ? 5.416 9.323 1.680 1.00 95.50 88 PHE A N 1
ATOM 639 C CA . PHE A 1 88 ? 5.109 9.131 3.089 1.00 95.50 88 PHE A CA 1
ATOM 640 C C . PHE A 1 88 ? 5.307 10.428 3.865 1.00 95.50 88 PHE A C 1
ATOM 642 O O . PHE A 1 88 ? 4.801 10.555 4.978 1.00 95.50 88 PHE A O 1
ATOM 649 N N . SER A 1 89 ? 6.034 11.395 3.317 1.00 89.94 89 SER A N 1
ATOM 650 C CA . SER A 1 89 ? 6.197 12.705 3.917 1.00 89.94 89 SER A CA 1
ATOM 651 C C . SER A 1 89 ? 4.886 13.504 3.882 1.00 89.94 89 SER A C 1
ATOM 653 O O . SER A 1 89 ? 4.034 13.342 3.018 1.00 89.94 89 SER A O 1
ATOM 655 N N . THR A 1 90 ? 4.709 14.413 4.839 1.00 74.25 90 THR A N 1
ATOM 656 C CA . THR A 1 90 ? 3.649 15.441 4.780 1.00 74.25 90 THR A CA 1
ATOM 657 C C . THR A 1 90 ? 4.196 16.790 4.311 1.00 74.25 90 THR A C 1
ATOM 659 O O . THR A 1 90 ? 3.501 17.805 4.352 1.00 74.25 90 THR A O 1
ATOM 662 N N . ALA A 1 91 ? 5.476 16.822 3.929 1.00 64.88 91 ALA A N 1
ATOM 663 C CA . ALA A 1 91 ? 6.264 18.041 3.800 1.00 64.88 91 ALA A CA 1
ATOM 664 C C . ALA A 1 91 ? 6.553 18.436 2.347 1.00 64.88 91 ALA A C 1
ATOM 666 O O . ALA A 1 91 ? 6.988 19.567 2.112 1.00 64.88 91 ALA A O 1
ATOM 667 N N . THR A 1 92 ? 6.345 17.541 1.378 1.00 67.69 92 THR A N 1
ATOM 668 C CA . THR A 1 92 ? 6.633 17.806 -0.035 1.00 67.69 92 THR A CA 1
ATOM 669 C C . THR A 1 92 ? 5.508 17.293 -0.931 1.00 67.69 92 THR A C 1
ATOM 671 O O . THR A 1 92 ? 4.820 16.366 -0.551 1.00 67.69 92 THR A O 1
ATOM 674 N N . ASP A 1 93 ? 5.324 17.881 -2.119 1.00 67.75 93 ASP A N 1
ATOM 675 C CA . ASP A 1 93 ? 4.478 17.304 -3.186 1.00 67.75 93 ASP A CA 1
ATOM 676 C C . ASP A 1 93 ? 5.294 16.322 -4.062 1.00 67.75 93 ASP A C 1
ATOM 678 O O . ASP A 1 93 ? 5.104 16.233 -5.281 1.00 67.75 93 ASP A O 1
ATOM 682 N N . LYS A 1 94 ? 6.307 15.670 -3.480 1.00 84.19 94 LYS A N 1
ATOM 683 C CA . LYS A 1 94 ? 7.264 14.814 -4.183 1.00 84.19 94 LYS A CA 1
ATOM 684 C C . LYS A 1 94 ? 7.294 13.455 -3.492 1.00 84.19 94 LYS A C 1
ATOM 686 O O . LYS A 1 94 ? 7.431 13.388 -2.284 1.00 84.19 94 LYS A O 1
ATOM 691 N N . PHE A 1 95 ? 7.262 12.382 -4.277 1.00 92.38 95 PHE A N 1
ATOM 692 C CA . PHE A 1 95 ? 7.474 11.038 -3.748 1.00 92.38 95 PHE A CA 1
ATOM 693 C C . PHE A 1 95 ? 8.836 10.911 -3.048 1.00 92.38 95 PHE A C 1
ATOM 695 O O . PHE A 1 95 ? 9.833 11.506 -3.471 1.00 92.38 95 PHE A O 1
ATOM 702 N N . ASP A 1 96 ? 8.872 10.105 -1.995 1.00 93.38 96 ASP A N 1
ATOM 703 C CA . ASP A 1 96 ? 10.078 9.750 -1.252 1.00 93.38 96 ASP A CA 1
ATOM 704 C C . ASP A 1 96 ? 10.743 8.516 -1.872 1.00 93.38 96 ASP A C 1
ATOM 706 O O . ASP A 1 96 ? 11.959 8.484 -2.094 1.00 93.38 96 ASP A O 1
ATOM 710 N N . PHE A 1 97 ? 9.930 7.509 -2.203 1.00 95.56 97 PHE A N 1
ATOM 711 C CA . PHE A 1 97 ? 10.385 6.191 -2.639 1.00 95.56 97 PHE A CA 1
ATOM 712 C C . PHE A 1 97 ? 9.632 5.684 -3.864 1.00 95.56 97 PHE A C 1
ATOM 714 O O . PHE A 1 97 ? 8.514 6.113 -4.144 1.00 95.56 97 PHE A O 1
ATOM 721 N N . VAL A 1 98 ? 10.243 4.724 -4.557 1.00 95.19 98 VAL A N 1
ATOM 722 C CA . VAL A 1 98 ? 9.623 3.923 -5.617 1.00 95.19 98 VAL A CA 1
ATOM 723 C C . VAL A 1 98 ? 9.913 2.451 -5.350 1.00 95.19 98 VAL A C 1
ATOM 725 O O . VAL A 1 98 ? 11.059 2.087 -5.095 1.00 95.19 98 VAL A O 1
ATOM 728 N N . LEU A 1 99 ? 8.882 1.614 -5.394 1.00 96.50 99 LEU A N 1
ATOM 729 C CA . LEU A 1 99 ? 8.971 0.158 -5.339 1.00 96.50 99 LEU A CA 1
ATOM 730 C C . LEU A 1 99 ? 8.683 -0.410 -6.731 1.00 96.50 99 LEU A C 1
ATOM 732 O O . LEU A 1 99 ? 7.708 0.008 -7.357 1.00 96.50 99 LEU A O 1
ATOM 736 N N . GLY A 1 100 ? 9.494 -1.361 -7.187 1.00 93.88 100 GLY A N 1
ATOM 737 C CA . GLY A 1 100 ? 9.231 -2.108 -8.416 1.00 93.88 100 GLY A CA 1
ATOM 738 C C . GLY A 1 100 ? 10.469 -2.294 -9.283 1.00 93.88 100 GLY A C 1
ATOM 739 O O . GLY A 1 100 ? 11.583 -2.379 -8.763 1.00 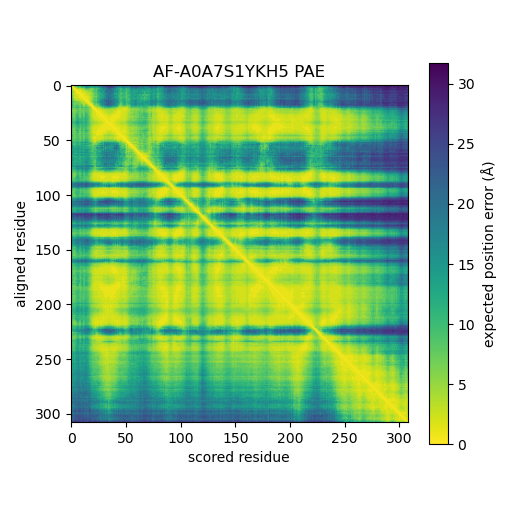93.88 100 GLY A O 1
ATOM 740 N N . TYR A 1 101 ? 10.246 -2.346 -10.595 1.00 89.56 101 TYR A N 1
ATOM 741 C CA . TYR A 1 101 ? 11.251 -2.592 -11.624 1.00 89.56 101 TYR A CA 1
ATOM 742 C C . TYR A 1 101 ? 11.578 -1.291 -12.376 1.00 89.56 101 TYR A C 1
ATOM 744 O O . TYR A 1 101 ? 10.676 -0.703 -12.982 1.00 89.56 101 TYR A O 1
ATOM 752 N N . PRO A 1 102 ? 12.829 -0.796 -12.345 1.00 87.12 102 PRO A N 1
ATOM 753 C CA . PRO A 1 102 ? 13.259 0.300 -13.207 1.00 87.12 102 PRO A CA 1
ATOM 754 C C . PRO A 1 102 ? 13.216 -0.111 -14.681 1.00 87.12 102 PRO A C 1
ATOM 756 O O . PRO A 1 102 ? 13.659 -1.202 -15.017 1.00 87.12 102 PRO A O 1
ATOM 759 N N . GLY A 1 103 ? 12.764 0.794 -15.551 1.00 80.56 103 GLY A N 1
ATOM 760 C CA . GLY A 1 103 ? 12.866 0.626 -17.001 1.00 80.56 103 GLY A CA 1
ATOM 761 C C . GLY A 1 103 ? 14.151 1.255 -17.543 1.00 80.56 103 GLY A C 1
ATOM 762 O O . GLY A 1 103 ? 14.510 2.382 -17.186 1.00 80.56 103 GLY A O 1
ATOM 763 N N . ALA A 1 104 ? 14.859 0.539 -18.411 1.00 69.69 104 ALA A N 1
ATOM 764 C CA . ALA A 1 104 ? 16.077 1.000 -19.062 1.00 69.69 104 ALA A CA 1
ATOM 765 C C . ALA A 1 104 ? 15.789 2.069 -20.119 1.00 69.69 104 ALA A C 1
ATOM 767 O O . ALA A 1 104 ? 14.874 1.953 -20.933 1.00 69.69 104 ALA A O 1
ATOM 768 N N . ASP A 1 105 ? 16.656 3.077 -20.176 1.00 65.50 105 ASP A N 1
ATOM 769 C CA . ASP A 1 105 ? 16.800 3.950 -21.334 1.00 65.50 105 ASP A CA 1
ATOM 770 C C . ASP A 1 105 ? 18.280 4.314 -21.565 1.00 65.50 105 ASP A C 1
ATOM 772 O O . ASP A 1 105 ? 19.177 3.944 -20.803 1.00 65.50 105 ASP A O 1
ATOM 776 N N . SER A 1 106 ? 18.556 5.098 -22.613 1.00 53.09 106 SER A N 1
ATOM 777 C CA . SER A 1 106 ? 19.912 5.590 -22.921 1.00 53.09 106 SER A CA 1
ATOM 778 C C . SER A 1 106 ? 20.561 6.449 -21.814 1.00 53.09 106 SER A C 1
ATOM 780 O O . SER A 1 106 ? 21.729 6.821 -21.939 1.00 53.09 106 SER A O 1
ATOM 782 N N . SER A 1 107 ? 19.825 6.788 -20.747 1.00 55.94 107 SER A N 1
ATOM 783 C CA . SER A 1 107 ? 20.265 7.581 -19.595 1.00 55.94 107 SER A CA 1
ATOM 784 C C . SER A 1 107 ? 20.642 6.745 -18.364 1.00 55.94 107 SER A C 1
ATOM 786 O O . SER A 1 107 ? 21.073 7.316 -17.363 1.00 55.94 107 SER A O 1
ATOM 788 N N . LEU A 1 108 ? 20.613 5.404 -18.452 1.00 59.50 108 LEU A N 1
ATOM 789 C CA . LEU A 1 108 ? 21.187 4.520 -17.423 1.00 59.50 108 LEU A CA 1
ATOM 790 C C . LEU A 1 108 ? 22.671 4.804 -17.141 1.00 59.50 108 LEU A C 1
ATOM 792 O O . LEU A 1 108 ? 23.163 4.512 -16.046 1.00 59.50 108 LEU A O 1
ATOM 796 N N . ALA A 1 109 ? 23.380 5.395 -18.108 1.00 50.97 109 ALA A N 1
ATOM 797 C CA . ALA A 1 109 ? 24.754 5.851 -17.963 1.00 50.97 109 ALA A CA 1
ATOM 798 C C . ALA A 1 109 ? 24.881 6.879 -16.818 1.00 50.97 109 ALA A C 1
ATOM 800 O O . ALA A 1 109 ? 24.537 8.051 -16.964 1.00 50.97 109 ALA A O 1
ATOM 801 N N . GLY A 1 110 ? 25.420 6.435 -15.678 1.00 56.19 110 GLY A N 1
ATOM 802 C CA . GLY A 1 110 ? 25.609 7.257 -14.476 1.00 56.19 110 GLY A CA 1
ATOM 803 C C . GLY A 1 110 ? 24.579 7.028 -13.365 1.00 56.19 110 GLY A C 1
ATOM 804 O O . GLY A 1 110 ? 24.648 7.705 -12.339 1.00 56.19 110 GLY A O 1
ATOM 805 N N . THR A 1 111 ? 23.654 6.079 -13.534 1.00 66.31 111 THR A N 1
ATOM 806 C CA . THR A 1 111 ? 22.815 5.587 -12.433 1.00 66.31 111 THR A CA 1
ATOM 807 C C . THR A 1 111 ? 23.617 4.631 -11.538 1.00 66.31 111 THR A C 1
ATOM 809 O O . THR A 1 111 ? 24.465 3.882 -12.015 1.00 66.31 111 THR A O 1
ATOM 812 N N . ASN A 1 112 ? 23.364 4.656 -10.225 1.00 75.81 112 ASN A N 1
ATOM 813 C CA . ASN A 1 112 ? 24.007 3.759 -9.249 1.00 75.81 112 ASN A CA 1
ATOM 814 C C . ASN A 1 112 ? 23.153 2.513 -8.956 1.00 75.81 112 ASN A C 1
ATOM 816 O O . ASN A 1 112 ? 23.244 1.945 -7.868 1.00 75.81 112 ASN A O 1
ATOM 820 N N . LEU A 1 113 ? 22.265 2.125 -9.875 1.00 83.94 113 LEU A N 1
ATOM 821 C CA . LEU A 1 113 ? 21.368 0.993 -9.661 1.00 83.94 113 LEU A CA 1
ATOM 822 C C . LEU A 1 113 ? 22.192 -0.308 -9.564 1.00 83.94 113 LEU A C 1
ATOM 824 O O . LEU A 1 113 ? 23.024 -0.570 -10.433 1.00 83.94 113 LEU A O 1
ATOM 828 N N . PRO A 1 114 ? 21.973 -1.143 -8.532 1.00 80.12 114 PRO A N 1
ATOM 829 C CA . PRO A 1 114 ? 22.819 -2.304 -8.247 1.00 80.12 114 PRO A CA 1
ATOM 830 C C . PRO A 1 114 ? 22.672 -3.434 -9.276 1.00 80.12 114 PRO A C 1
ATOM 832 O O . PRO A 1 114 ? 23.510 -4.329 -9.321 1.00 80.12 114 PRO A O 1
ATOM 835 N N . CYS A 1 115 ? 21.618 -3.389 -10.090 1.00 83.06 115 CYS A N 1
ATOM 836 C CA . CYS A 1 115 ? 21.262 -4.403 -11.076 1.00 83.06 115 CYS A CA 1
ATOM 837 C C . CYS A 1 115 ? 21.638 -4.021 -12.522 1.00 83.06 115 CYS A C 1
ATOM 839 O O . CYS A 1 115 ? 21.316 -4.751 -13.462 1.00 83.06 115 CYS A O 1
ATOM 841 N N . VAL A 1 116 ? 22.313 -2.877 -12.711 1.00 79.56 116 VAL A N 1
ATOM 842 C CA . VAL A 1 116 ? 22.873 -2.490 -14.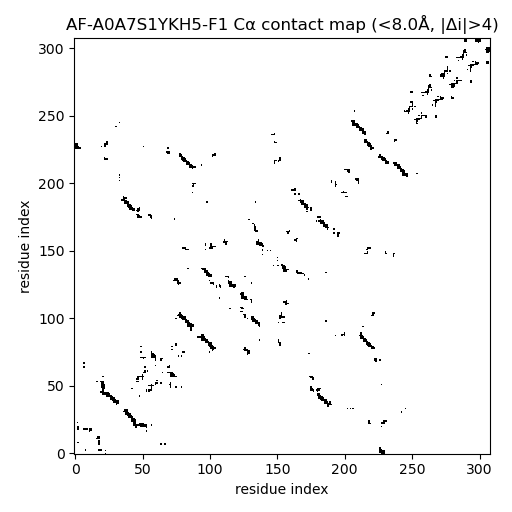012 1.00 79.56 116 VAL A CA 1
ATOM 843 C C . VAL A 1 116 ? 24.024 -3.431 -14.340 1.00 79.56 116 VAL A C 1
ATOM 845 O O . VAL A 1 116 ? 24.987 -3.555 -13.580 1.00 79.56 116 VAL A O 1
ATOM 848 N N . THR A 1 117 ? 23.933 -4.093 -15.486 1.00 70.62 117 THR A N 1
ATOM 849 C CA . THR A 1 117 ? 24.988 -4.976 -15.982 1.00 70.62 117 THR A CA 1
ATOM 850 C C . THR A 1 117 ? 25.923 -4.234 -16.937 1.00 70.62 117 THR A C 1
ATOM 852 O O . THR A 1 117 ? 25.586 -3.182 -17.485 1.00 70.62 117 THR A O 1
ATOM 855 N N . ALA A 1 118 ? 27.148 -4.747 -17.089 1.00 57.78 118 ALA A N 1
ATOM 856 C CA . ALA A 1 118 ? 28.122 -4.161 -18.001 1.00 57.78 118 ALA A CA 1
ATOM 857 C C . ALA A 1 118 ? 27.675 -4.343 -19.461 1.00 57.78 118 ALA A C 1
ATOM 859 O O . ALA A 1 118 ? 27.308 -5.448 -19.850 1.00 57.78 118 ALA A O 1
ATOM 860 N N . GLU A 1 119 ? 27.754 -3.236 -20.203 1.00 56.56 119 GLU A N 1
ATOM 861 C CA . GLU A 1 119 ? 27.517 -3.015 -21.636 1.00 56.56 119 GLU A CA 1
ATOM 862 C C . GLU A 1 119 ? 27.212 -4.258 -22.495 1.00 56.56 119 GLU A C 1
ATOM 864 O O . GLU A 1 119 ? 28.051 -5.149 -22.671 1.00 56.56 119 GLU A O 1
ATOM 869 N N . GLY A 1 120 ? 26.037 -4.249 -23.135 1.00 52.94 120 GLY A N 1
ATOM 870 C CA . GLY A 1 120 ? 25.755 -5.111 -24.281 1.00 52.94 120 GLY A CA 1
ATOM 871 C C . GLY A 1 120 ? 26.716 -4.841 -25.450 1.00 52.94 120 GLY A C 1
ATOM 872 O O . GLY A 1 120 ? 27.557 -3.943 -25.420 1.00 52.94 120 GLY A O 1
ATOM 873 N N . THR A 1 121 ? 26.603 -5.608 -26.537 1.00 49.56 121 THR A N 1
ATOM 874 C CA . THR A 1 121 ? 27.509 -5.504 -27.704 1.00 49.56 121 THR A CA 1
ATOM 875 C C . THR A 1 121 ? 27.516 -4.137 -28.409 1.00 49.56 121 THR A C 1
ATOM 877 O O . THR A 1 121 ? 28.365 -3.907 -29.270 1.00 49.56 121 THR A O 1
ATOM 880 N N . ASP A 1 122 ? 26.586 -3.244 -28.070 1.00 55.75 122 ASP A N 1
ATOM 881 C CA . ASP A 1 122 ? 26.455 -1.879 -28.584 1.00 55.75 122 ASP A CA 1
ATOM 882 C C . ASP A 1 122 ? 27.001 -0.789 -27.635 1.00 55.75 122 ASP A C 1
ATOM 884 O O . ASP A 1 122 ? 26.980 0.390 -27.992 1.00 55.75 122 ASP A O 1
ATOM 888 N N . GLY A 1 123 ? 27.528 -1.164 -26.461 1.00 56.59 123 GLY A N 1
ATOM 889 C CA . GLY A 1 123 ? 28.053 -0.222 -25.470 1.00 56.59 123 GLY A CA 1
ATOM 890 C C . GLY A 1 123 ? 26.988 0.409 -24.567 1.00 56.59 123 GLY A C 1
ATOM 891 O O . GLY A 1 123 ? 27.297 1.368 -23.861 1.00 56.59 123 GLY A O 1
ATOM 892 N N . THR A 1 124 ? 25.738 -0.072 -24.589 1.00 60.03 124 THR A N 1
ATOM 893 C CA . THR A 1 124 ? 24.664 0.457 -23.735 1.00 60.03 124 THR A CA 1
ATOM 894 C C . THR A 1 124 ? 24.501 -0.378 -22.453 1.00 60.03 124 THR A C 1
ATOM 896 O O . THR A 1 124 ? 24.507 -1.611 -22.518 1.00 60.03 124 THR A O 1
ATOM 899 N N . PRO A 1 125 ? 24.414 0.251 -21.261 1.00 64.31 125 PRO A N 1
ATOM 900 C CA . PRO A 1 125 ? 24.071 -0.454 -20.026 1.00 64.31 125 PRO A CA 1
ATOM 901 C C . PRO A 1 125 ? 22.655 -1.037 -20.101 1.00 64.31 125 PRO A C 1
ATOM 903 O O . PRO A 1 125 ? 21.747 -0.356 -20.574 1.00 64.31 125 PRO A O 1
ATOM 906 N N . SER A 1 126 ? 22.460 -2.250 -19.583 1.00 70.69 126 SER A N 1
ATOM 907 C CA . SER A 1 126 ? 21.148 -2.906 -19.503 1.00 70.69 126 SER A CA 1
ATOM 908 C C . SER A 1 126 ? 20.806 -3.327 -18.073 1.00 70.69 126 SER A C 1
ATOM 910 O O . SER A 1 126 ? 21.684 -3.462 -17.211 1.00 70.69 126 SER A O 1
ATOM 912 N N . LEU A 1 127 ? 19.512 -3.524 -17.823 1.00 76.00 127 LEU A N 1
ATOM 913 C CA . LEU A 1 127 ? 18.962 -3.953 -16.541 1.00 76.00 127 LEU A CA 1
ATOM 914 C C . LEU A 1 127 ? 18.665 -5.449 -16.577 1.00 76.00 127 LEU A C 1
ATOM 916 O O . LEU A 1 127 ? 18.016 -5.934 -17.502 1.00 76.00 127 LEU A O 1
ATOM 920 N N . LYS A 1 128 ? 19.111 -6.181 -15.554 1.00 73.50 128 LYS A N 1
ATOM 921 C CA . LYS A 1 128 ? 18.702 -7.573 -15.364 1.00 73.50 128 LYS A CA 1
ATOM 922 C C . LYS A 1 128 ? 17.417 -7.604 -14.532 1.00 73.50 128 LYS A C 1
ATOM 924 O O . LYS A 1 128 ? 17.506 -7.503 -13.312 1.00 73.50 128 LYS A O 1
ATOM 929 N N . GLY A 1 129 ? 16.265 -7.748 -15.199 1.00 67.62 129 GLY A N 1
ATOM 930 C CA . GLY A 1 129 ? 14.909 -7.639 -14.626 1.00 67.62 129 GLY A CA 1
ATOM 931 C C . GLY A 1 129 ? 14.766 -8.272 -13.242 1.00 67.62 129 GLY A C 1
ATOM 932 O O . GLY A 1 129 ? 14.579 -7.559 -12.259 1.00 67.62 129 GLY A O 1
ATOM 933 N N . SER A 1 130 ? 15.018 -9.581 -13.121 1.00 69.00 130 SER A N 1
ATOM 934 C CA . SER A 1 130 ? 14.928 -10.326 -11.850 1.00 69.00 130 SER A CA 1
ATOM 935 C C . SER A 1 130 ? 15.771 -9.770 -10.694 1.00 69.00 130 SER A C 1
ATOM 937 O O . SER A 1 130 ? 15.427 -9.947 -9.528 1.00 69.00 130 SER A O 1
ATOM 939 N N . ASP A 1 131 ? 16.902 -9.131 -10.997 1.00 79.50 131 ASP A N 1
ATOM 940 C CA . ASP A 1 131 ? 17.826 -8.578 -10.000 1.00 79.50 131 ASP A CA 1
A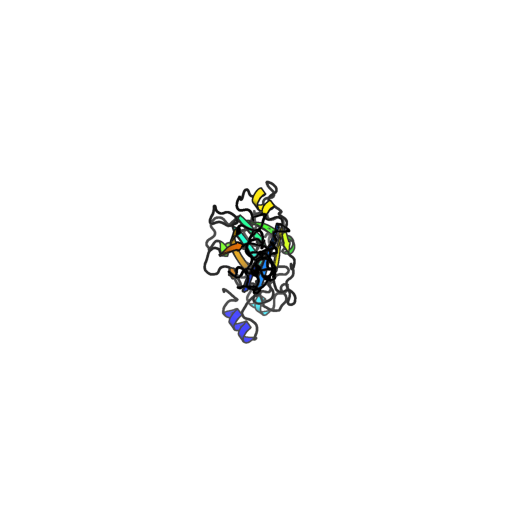TOM 941 C C . ASP A 1 131 ? 17.514 -7.101 -9.695 1.00 79.50 131 ASP A C 1
ATOM 943 O O . ASP A 1 131 ? 18.117 -6.514 -8.794 1.00 79.50 131 ASP A O 1
ATOM 947 N N . CYS A 1 132 ? 16.605 -6.493 -10.462 1.00 85.69 132 CYS A N 1
ATOM 948 C CA . CYS A 1 132 ? 16.228 -5.087 -10.383 1.00 85.69 132 CYS A CA 1
ATOM 949 C C . CYS A 1 132 ? 14.962 -4.820 -9.568 1.00 85.69 132 CYS A C 1
ATOM 951 O O . CYS A 1 132 ? 14.631 -3.655 -9.355 1.00 85.69 132 CYS A O 1
ATOM 953 N N . PHE A 1 133 ? 14.257 -5.847 -9.096 1.00 91.38 133 PHE A N 1
ATOM 954 C CA . PHE A 1 133 ? 13.153 -5.619 -8.174 1.00 91.38 133 PHE A CA 1
ATOM 955 C C . PHE A 1 133 ? 13.665 -5.090 -6.830 1.00 91.38 133 PHE A C 1
ATOM 957 O O . PHE A 1 133 ? 14.537 -5.689 -6.192 1.00 91.38 133 PHE A O 1
ATOM 964 N N . GLY A 1 134 ? 13.074 -3.998 -6.348 1.00 93.75 134 GLY A N 1
ATOM 965 C CA . GLY A 1 134 ? 13.334 -3.531 -4.994 1.00 93.75 134 GLY A CA 1
ATOM 966 C C . GLY A 1 134 ? 12.759 -2.161 -4.677 1.00 93.75 134 GLY A C 1
ATOM 967 O O . GLY A 1 134 ? 12.001 -1.572 -5.448 1.00 93.75 134 GLY A O 1
ATOM 968 N N . LEU A 1 135 ? 13.133 -1.660 -3.497 1.00 95.81 135 LEU A N 1
ATOM 969 C CA . LEU A 1 135 ? 12.860 -0.289 -3.082 1.00 95.81 135 LEU A CA 1
ATOM 970 C C . LEU A 1 135 ? 14.005 0.637 -3.506 1.00 95.81 135 LEU A C 1
ATOM 972 O O . LEU A 1 135 ? 15.180 0.344 -3.276 1.00 95.81 135 LEU A O 1
ATOM 976 N N . TYR A 1 136 ? 13.641 1.799 -4.031 1.00 94.19 136 TYR A N 1
ATOM 977 C CA . TYR A 1 136 ? 14.541 2.838 -4.507 1.00 94.19 136 TYR A CA 1
ATOM 978 C C . TYR A 1 136 ? 14.117 4.212 -3.984 1.00 94.19 136 TYR A C 1
ATOM 980 O O . TYR A 1 136 ? 12.964 4.437 -3.617 1.00 94.19 136 TYR A O 1
ATOM 988 N N . ILE A 1 137 ? 15.055 5.157 -3.962 1.00 92.75 137 ILE A N 1
ATOM 989 C CA . ILE A 1 137 ? 14.773 6.569 -3.681 1.00 92.75 137 ILE A CA 1
ATOM 990 C C . ILE A 1 137 ? 14.138 7.178 -4.930 1.00 92.75 137 ILE A C 1
ATOM 992 O O . ILE A 1 137 ? 14.659 6.995 -6.030 1.00 92.75 137 ILE A O 1
ATOM 996 N N . TYR A 1 138 ? 13.067 7.957 -4.781 1.00 90.62 138 TYR A N 1
ATOM 997 C CA . TYR A 1 138 ? 12.490 8.661 -5.922 1.00 90.62 138 TYR A CA 1
ATOM 998 C C . TYR A 1 138 ? 13.400 9.808 -6.394 1.00 90.62 138 TYR A C 1
ATOM 1000 O O . TYR A 1 138 ? 13.592 10.838 -5.729 1.00 90.62 138 TYR A O 1
ATOM 1008 N N . ASN A 1 139 ? 13.944 9.652 -7.598 1.00 86.81 139 ASN A N 1
ATOM 1009 C CA . ASN A 1 139 ? 14.851 10.600 -8.225 1.00 86.81 139 ASN A CA 1
ATOM 1010 C C . ASN A 1 139 ? 14.403 10.938 -9.651 1.00 86.81 139 ASN A C 1
ATOM 1012 O O . ASN A 1 139 ? 14.895 10.370 -10.621 1.00 86.81 139 ASN A O 1
ATOM 1016 N N . ALA A 1 140 ? 13.476 11.889 -9.771 1.00 77.12 140 ALA A N 1
ATOM 1017 C CA . ALA A 1 140 ? 13.022 12.367 -11.071 1.00 77.12 140 ALA A CA 1
ATOM 1018 C C . ALA A 1 140 ? 14.180 12.974 -11.897 1.00 77.12 140 ALA A C 1
ATOM 1020 O O . ALA A 1 140 ? 14.934 13.802 -11.369 1.00 77.12 140 ALA A O 1
ATOM 1021 N N . PRO A 1 141 ? 14.305 12.640 -13.194 1.00 71.00 141 PRO A N 1
ATOM 1022 C CA . PRO A 1 141 ? 15.385 13.154 -14.026 1.00 71.00 141 PRO A CA 1
ATOM 1023 C C . PRO A 1 141 ? 15.343 14.679 -14.179 1.00 71.00 141 PRO A C 1
ATOM 1025 O O . PRO A 1 141 ? 14.300 15.292 -14.433 1.00 71.00 141 PRO A O 1
ATOM 1028 N N . ALA A 1 142 ? 16.516 15.304 -14.052 1.00 59.91 142 ALA A N 1
ATOM 1029 C CA . ALA A 1 142 ? 16.671 16.746 -14.182 1.00 59.91 142 ALA A CA 1
ATOM 1030 C C . ALA A 1 142 ? 16.279 17.187 -15.605 1.00 59.91 142 ALA A C 1
ATOM 1032 O O . ALA A 1 142 ? 16.910 16.783 -16.580 1.00 59.91 142 ALA A O 1
ATOM 1033 N N . ASN A 1 143 ? 15.269 18.057 -15.716 1.00 61.91 143 ASN A N 1
ATOM 1034 C CA . ASN A 1 143 ? 14.690 18.588 -16.967 1.00 61.91 143 ASN A CA 1
ATOM 1035 C C . ASN A 1 143 ? 13.676 17.691 -17.695 1.00 61.91 143 ASN A C 1
ATOM 1037 O O . ASN A 1 143 ? 13.340 17.970 -18.851 1.00 61.91 143 ASN A O 1
ATOM 1041 N N . ALA A 1 144 ? 13.156 16.652 -17.046 1.00 62.88 144 ALA A N 1
ATOM 1042 C CA . ALA A 1 144 ? 12.099 15.847 -17.636 1.00 62.88 144 ALA A CA 1
ATOM 1043 C C . ALA A 1 144 ? 10.827 16.680 -17.894 1.00 62.88 144 ALA A C 1
ATOM 1045 O O . ALA A 1 144 ? 10.361 17.433 -17.036 1.00 62.88 144 ALA A O 1
ATOM 1046 N N . LYS A 1 145 ? 10.275 16.566 -19.108 1.00 60.03 145 LYS A N 1
ATOM 1047 C CA . LYS A 1 145 ? 8.991 17.168 -19.490 1.00 60.03 145 LYS A CA 1
ATOM 1048 C C . LYS A 1 145 ? 7.901 16.115 -19.305 1.00 60.03 145 LYS A C 1
ATOM 1050 O O . LYS A 1 145 ? 7.922 15.115 -20.008 1.00 60.03 145 LYS A O 1
ATOM 1055 N N . GLY A 1 146 ? 6.960 16.341 -18.395 1.00 66.50 146 GLY A N 1
ATOM 1056 C CA . GLY A 1 146 ? 5.869 15.402 -18.114 1.00 66.50 146 GLY A CA 1
ATOM 1057 C C . GLY A 1 146 ? 5.325 15.575 -16.699 1.00 66.50 146 GLY A C 1
ATOM 1058 O O . GLY A 1 146 ? 5.888 16.343 -15.916 1.00 66.50 146 GLY A O 1
ATOM 1059 N N . SER A 1 147 ? 4.225 14.892 -16.372 1.00 74.06 147 SER A N 1
ATOM 1060 C CA . SER A 1 147 ? 3.792 14.778 -14.975 1.00 74.06 147 SER A CA 1
ATOM 1061 C C . SER A 1 147 ? 4.776 13.884 -14.203 1.00 74.06 147 SER A C 1
ATOM 1063 O O . SER A 1 147 ? 5.385 13.003 -14.811 1.00 74.06 147 SER A O 1
ATOM 1065 N N . PRO A 1 148 ? 4.929 14.056 -12.877 1.00 75.56 148 PRO A N 1
ATOM 1066 C CA . PRO A 1 148 ? 5.747 13.162 -12.051 1.00 75.56 148 PRO A CA 1
ATOM 1067 C C . PRO A 1 148 ? 5.397 11.676 -12.233 1.00 75.56 148 PRO A C 1
ATOM 1069 O O . PRO A 1 148 ? 6.287 10.834 -12.250 1.00 75.56 148 PRO A O 1
ATOM 1072 N N . VAL A 1 149 ? 4.112 11.372 -12.447 1.00 80.00 149 VAL A N 1
ATOM 1073 C CA . VAL A 1 149 ? 3.603 10.004 -12.632 1.00 80.00 149 VAL A CA 1
ATOM 1074 C C . VAL A 1 149 ? 4.085 9.377 -13.945 1.00 80.00 149 VAL A C 1
ATOM 1076 O O . VAL A 1 149 ? 4.492 8.222 -13.970 1.00 80.00 149 VAL A O 1
ATOM 1079 N N . ALA A 1 150 ? 4.125 10.151 -15.033 1.00 75.62 150 ALA A N 1
ATOM 1080 C CA . ALA A 1 150 ? 4.576 9.665 -16.341 1.00 75.62 150 ALA A CA 1
ATOM 1081 C C . ALA A 1 150 ? 6.091 9.386 -16.405 1.00 75.62 150 ALA A C 1
ATOM 1083 O O . ALA A 1 150 ? 6.596 8.881 -17.402 1.00 75.62 150 ALA A O 1
ATOM 1084 N N . LEU A 1 151 ? 6.837 9.769 -15.367 1.00 79.56 151 LEU A N 1
ATOM 1085 C CA . LEU A 1 151 ? 8.286 9.611 -15.295 1.00 79.56 151 LEU A CA 1
ATOM 1086 C C . LEU A 1 151 ? 8.694 8.558 -14.262 1.00 79.56 151 LEU A C 1
ATOM 1088 O O . LEU A 1 151 ? 9.892 8.376 -14.045 1.00 79.56 151 LEU A O 1
ATOM 1092 N N . LEU A 1 152 ? 7.743 7.882 -13.607 1.00 86.12 152 LEU A N 1
ATOM 1093 C CA . LEU A 1 152 ? 8.052 6.946 -12.525 1.00 86.12 152 LEU A CA 1
ATOM 1094 C C . LEU A 1 152 ? 8.974 5.821 -12.987 1.00 86.12 152 LEU A C 1
ATOM 1096 O O . LEU A 1 152 ? 9.956 5.566 -12.297 1.00 86.12 152 LEU A O 1
ATOM 1100 N N . GLY A 1 153 ? 8.747 5.263 -14.183 1.00 81.88 153 GLY A N 1
ATOM 1101 C CA . GLY A 1 153 ? 9.561 4.174 -14.739 1.00 81.88 153 GLY A CA 1
ATOM 1102 C C . GLY A 1 153 ? 11.067 4.468 -14.851 1.00 81.88 153 GLY A C 1
ATOM 1103 O O . GLY A 1 153 ? 11.881 3.553 -14.866 1.00 81.88 153 GLY A O 1
ATOM 1104 N N . GLN A 1 154 ? 11.453 5.748 -14.849 1.00 81.44 154 GLN A N 1
ATOM 1105 C CA . GLN A 1 154 ? 12.841 6.228 -14.940 1.00 81.44 154 GLN A CA 1
ATOM 1106 C C . GLN A 1 154 ? 13.300 7.004 -13.690 1.00 81.44 154 GLN A C 1
ATOM 1108 O O . GLN A 1 154 ? 14.373 7.604 -13.686 1.00 81.44 154 GLN A O 1
ATOM 1113 N N . SER A 1 155 ? 12.487 7.055 -12.630 1.00 86.25 155 SER A N 1
ATOM 1114 C CA . SER A 1 155 ? 12.750 7.880 -11.439 1.00 86.25 155 SER A CA 1
ATOM 1115 C C . SER A 1 155 ? 13.359 7.090 -10.279 1.00 86.25 155 SER A C 1
ATOM 1117 O O . SER A 1 155 ? 13.109 7.391 -9.110 1.00 86.25 155 SER A O 1
ATOM 1119 N N . PHE A 1 156 ? 14.168 6.084 -10.598 1.00 88.81 156 PHE A N 1
ATOM 1120 C CA . PHE A 1 156 ? 14.773 5.171 -9.636 1.00 88.81 156 PHE A CA 1
ATOM 1121 C C . PHE A 1 156 ? 16.180 5.641 -9.246 1.00 88.81 156 PHE A C 1
ATOM 1123 O O . PHE A 1 156 ? 17.090 5.727 -10.070 1.00 88.81 156 PHE A O 1
ATOM 1130 N N . GLY A 1 157 ? 16.371 5.956 -7.966 1.00 88.69 157 GLY A N 1
ATOM 1131 C CA . GLY A 1 157 ? 17.652 6.326 -7.373 1.00 88.69 157 GLY A CA 1
ATOM 1132 C C . GLY A 1 157 ? 18.131 5.288 -6.363 1.00 88.69 157 GLY A C 1
ATOM 1133 O O . GLY A 1 157 ? 17.345 4.750 -5.586 1.00 88.69 157 GLY A O 1
ATOM 1134 N N . TYR A 1 158 ? 19.439 5.040 -6.326 1.00 89.12 158 TYR A N 1
ATOM 1135 C CA . TYR A 1 158 ? 20.043 4.114 -5.372 1.00 89.12 158 TYR A CA 1
ATOM 1136 C C . TYR A 1 158 ? 21.215 4.758 -4.630 1.00 89.12 158 TYR A C 1
ATOM 1138 O O . TYR A 1 158 ? 22.068 5.419 -5.228 1.00 89.12 158 TYR A O 1
ATOM 1146 N N . SER A 1 159 ? 21.239 4.563 -3.313 1.00 86.00 159 SER A N 1
ATOM 1147 C CA . SER A 1 159 ? 22.302 5.006 -2.415 1.00 86.00 159 SER A CA 1
ATOM 1148 C C . SER A 1 159 ? 22.339 4.092 -1.196 1.00 86.00 159 SER A C 1
ATOM 1150 O O . SER A 1 159 ? 21.390 4.072 -0.416 1.00 86.00 159 SER A O 1
ATOM 1152 N N . ASP A 1 160 ? 23.453 3.396 -0.995 1.00 82.88 160 ASP A N 1
ATOM 1153 C CA . ASP A 1 160 ? 23.717 2.591 0.205 1.00 82.88 160 ASP A CA 1
ATOM 1154 C C . ASP A 1 160 ? 24.145 3.440 1.420 1.00 82.88 160 ASP A C 1
ATOM 1156 O O . ASP A 1 160 ? 24.274 2.949 2.548 1.00 82.88 160 ASP A O 1
ATOM 1160 N N . LEU A 1 161 ? 24.341 4.747 1.211 1.00 75.06 161 LEU A N 1
ATOM 1161 C CA . LEU A 1 161 ? 24.708 5.683 2.262 1.00 75.06 161 LEU A CA 1
ATOM 1162 C C . LEU A 1 161 ? 23.635 5.724 3.363 1.00 75.06 161 LEU A C 1
ATOM 1164 O O . LEU A 1 161 ? 22.437 5.766 3.093 1.00 75.06 161 LEU A O 1
ATOM 1168 N N . ALA A 1 16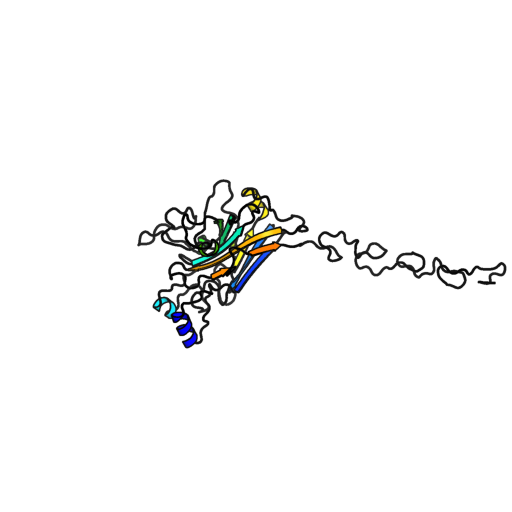2 ? 24.090 5.750 4.618 1.00 76.75 162 ALA A N 1
ATOM 1169 C CA . ALA A 1 162 ? 23.257 5.787 5.825 1.00 76.75 162 ALA A CA 1
ATOM 1170 C C . ALA A 1 162 ? 22.360 4.551 6.064 1.00 76.75 162 ALA A C 1
ATOM 1172 O O . ALA A 1 162 ? 21.534 4.573 6.975 1.00 76.75 162 ALA A O 1
ATOM 1173 N N . GLY A 1 163 ? 22.554 3.452 5.321 1.00 85.94 163 GLY A N 1
ATOM 1174 C CA . GLY A 1 163 ? 21.846 2.186 5.559 1.00 85.94 163 GLY A CA 1
ATOM 1175 C C . GLY A 1 163 ? 20.353 2.227 5.224 1.00 85.94 163 GLY A C 1
ATOM 1176 O O . GLY A 1 163 ? 19.590 1.409 5.744 1.00 85.94 163 GLY A O 1
ATOM 1177 N N . LEU A 1 164 ? 19.942 3.195 4.396 1.00 90.88 164 LEU A N 1
ATOM 1178 C CA . LEU A 1 164 ? 18.576 3.320 3.896 1.00 90.88 164 LEU A CA 1
ATOM 1179 C C . LEU A 1 164 ? 18.268 2.240 2.855 1.00 90.88 164 LEU A C 1
ATOM 1181 O O . LEU A 1 164 ? 17.230 1.598 2.953 1.00 90.88 164 LEU A O 1
ATOM 1185 N N . LEU A 1 165 ? 19.182 2.023 1.902 1.00 93.25 165 LEU A N 1
ATOM 1186 C CA . LEU A 1 165 ? 19.087 0.976 0.886 1.00 93.25 165 LEU A CA 1
ATOM 1187 C C . LEU A 1 165 ? 20.279 -0.000 0.973 1.00 93.25 165 LEU A C 1
ATOM 1189 O O . LEU A 1 165 ? 21.357 0.396 1.421 1.00 93.25 165 LEU A O 1
ATOM 1193 N N . PRO A 1 166 ? 20.110 -1.265 0.546 1.00 93.44 166 PRO A N 1
ATOM 1194 C CA . PRO A 1 166 ? 18.842 -1.870 0.142 1.00 93.44 166 PRO A CA 1
ATOM 1195 C C . 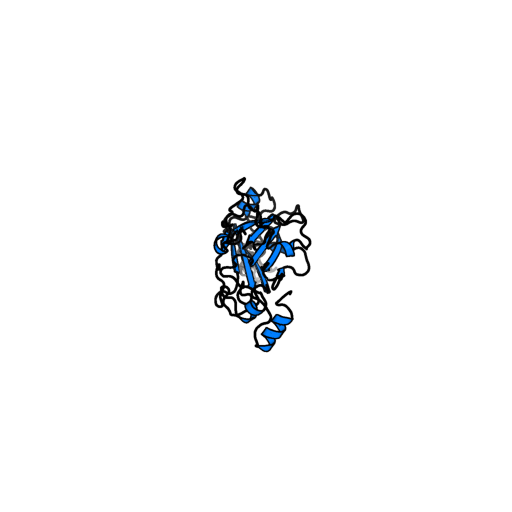PRO A 1 166 ? 17.917 -2.044 1.354 1.00 93.44 166 PRO A C 1
ATOM 1197 O O . PRO A 1 166 ? 18.356 -2.446 2.434 1.00 93.44 166 PRO A O 1
ATOM 1200 N N . HIS A 1 167 ? 16.636 -1.726 1.178 1.00 96.06 167 HIS A N 1
ATOM 1201 C CA . HIS A 1 167 ? 15.613 -2.002 2.183 1.00 96.06 167 HIS A CA 1
ATOM 1202 C C . HIS A 1 167 ? 14.853 -3.273 1.785 1.00 96.06 167 HIS A C 1
ATOM 1204 O O . HIS A 1 167 ? 14.633 -3.467 0.587 1.00 96.06 167 HIS A O 1
ATOM 1210 N N . PRO A 1 168 ? 14.474 -4.158 2.726 1.00 96.88 168 PRO A N 1
ATOM 1211 C CA . PRO A 1 168 ? 13.885 -5.437 2.360 1.00 96.88 168 PRO A CA 1
ATOM 1212 C C . PRO A 1 168 ? 12.535 -5.269 1.651 1.00 96.88 168 PRO A C 1
ATOM 1214 O O . PRO A 1 168 ? 11.588 -4.699 2.197 1.00 96.88 168 PRO A O 1
ATOM 1217 N N . ALA A 1 169 ? 12.453 -5.824 0.447 1.00 97.31 169 ALA A N 1
ATOM 1218 C CA . ALA A 1 169 ? 11.235 -5.964 -0.331 1.00 97.31 169 ALA A CA 1
ATOM 1219 C C . ALA A 1 169 ? 11.213 -7.352 -0.983 1.00 97.31 169 ALA A C 1
ATOM 1221 O O . ALA A 1 169 ? 12.270 -7.889 -1.317 1.00 97.31 169 ALA A O 1
ATOM 1222 N N . THR A 1 170 ? 10.021 -7.919 -1.156 1.00 96.94 170 THR A N 1
ATOM 1223 C CA . THR A 1 170 ? 9.822 -9.236 -1.778 1.00 96.94 170 THR A CA 1
ATOM 1224 C C . THR A 1 170 ? 8.832 -9.125 -2.926 1.00 96.94 170 THR A C 1
ATOM 1226 O O . THR A 1 170 ? 7.755 -8.554 -2.739 1.00 96.94 170 THR A O 1
ATOM 1229 N N . ASP A 1 171 ? 9.190 -9.697 -4.075 1.00 94.50 171 ASP A N 1
ATOM 1230 C CA . ASP A 1 171 ? 8.247 -10.023 -5.139 1.00 94.50 171 ASP A CA 1
ATOM 1231 C C . ASP A 1 171 ? 7.807 -11.481 -4.974 1.00 94.50 171 ASP A C 1
ATOM 1233 O O . ASP A 1 171 ? 8.637 -12.395 -4.977 1.00 94.50 171 ASP A O 1
ATOM 1237 N N . HIS A 1 172 ? 6.510 -11.691 -4.756 1.00 94.44 172 HIS A N 1
ATOM 1238 C CA . HIS A 1 172 ? 5.920 -13.020 -4.588 1.00 94.44 172 HIS A CA 1
ATOM 1239 C C . HIS A 1 172 ? 5.510 -13.653 -5.918 1.00 94.44 172 HIS A C 1
ATOM 1241 O O . HIS A 1 172 ? 5.272 -14.861 -5.956 1.00 94.44 172 HIS A O 1
ATOM 1247 N N . ASN A 1 173 ? 5.456 -12.870 -6.997 1.00 90.25 173 ASN A N 1
ATOM 1248 C CA . ASN A 1 173 ? 5.115 -13.323 -8.337 1.00 90.25 173 ASN A CA 1
ATOM 1249 C C . ASN A 1 173 ? 6.009 -12.662 -9.408 1.00 90.25 173 ASN A C 1
ATOM 1251 O O . ASN A 1 173 ? 5.506 -11.917 -10.248 1.00 90.25 173 ASN A O 1
ATOM 1255 N N . PRO A 1 174 ? 7.323 -12.964 -9.420 1.00 86.06 174 PRO A N 1
ATOM 1256 C CA . PRO A 1 174 ? 8.267 -12.360 -10.364 1.00 86.06 174 PRO A CA 1
ATOM 1257 C C . PRO A 1 174 ? 8.058 -12.810 -11.819 1.00 86.06 174 PRO A C 1
ATOM 1259 O O . PRO A 1 174 ? 8.692 -12.263 -12.711 1.00 86.06 174 PRO A O 1
ATOM 1262 N N . GLN A 1 175 ? 7.207 -13.819 -12.051 1.00 84.50 175 GLN A N 1
ATOM 1263 C CA . GLN A 1 175 ? 6.880 -14.368 -13.371 1.00 84.50 175 GLN A CA 1
ATOM 1264 C C . GLN A 1 175 ? 5.357 -14.527 -13.515 1.00 84.50 175 GLN A C 1
ATOM 1266 O O . GLN A 1 175 ? 4.832 -15.647 -13.387 1.00 84.50 175 GLN A O 1
ATOM 1271 N N . PRO A 1 176 ? 4.616 -13.417 -13.711 1.00 86.06 176 PRO A N 1
ATOM 1272 C CA . PRO A 1 176 ? 3.174 -13.469 -13.890 1.00 86.06 176 PRO A CA 1
ATOM 1273 C C . PRO A 1 176 ? 2.768 -14.382 -15.048 1.00 86.06 176 PRO A C 1
ATOM 1275 O O . PRO A 1 176 ? 3.441 -14.492 -16.066 1.00 86.06 176 PRO A O 1
ATOM 1278 N N . ASN A 1 177 ? 1.641 -15.068 -14.886 1.00 81.94 177 ASN A N 1
ATOM 1279 C CA . ASN A 1 177 ? 1.111 -16.009 -15.873 1.00 81.94 177 ASN A CA 1
ATOM 1280 C C . ASN A 1 177 ? -0.411 -16.120 -15.742 1.00 81.94 177 ASN A C 1
ATOM 1282 O O . ASN A 1 177 ? -1.019 -15.570 -14.828 1.00 81.94 177 ASN A O 1
ATOM 1286 N N . ALA A 1 178 ? -1.058 -16.889 -16.615 1.00 81.81 178 ALA A N 1
ATOM 1287 C CA . ALA A 1 178 ? -2.515 -17.027 -16.605 1.00 81.81 178 ALA A CA 1
ATOM 1288 C C . ALA A 1 178 ? -3.128 -17.537 -15.275 1.00 81.81 178 ALA A C 1
ATOM 1290 O O . ALA A 1 178 ? -4.320 -17.327 -15.040 1.00 81.81 178 ALA A O 1
ATOM 1291 N N . GLN A 1 179 ? -2.372 -18.233 -14.415 1.00 83.75 179 GLN A N 1
ATOM 1292 C CA . GLN A 1 179 ? -2.850 -18.709 -13.108 1.00 83.75 179 GLN A CA 1
ATOM 1293 C C . GLN A 1 179 ? -2.603 -17.701 -11.979 1.00 83.75 179 GLN A C 1
ATOM 1295 O O . GLN A 1 179 ? -3.392 -17.658 -11.033 1.00 83.75 179 GLN A O 1
ATOM 1300 N N . ALA A 1 180 ? -1.544 -16.902 -12.089 1.00 85.06 180 ALA A N 1
ATOM 1301 C CA . ALA A 1 180 ? -1.205 -15.800 -11.196 1.00 85.06 180 ALA A CA 1
ATOM 1302 C C . ALA A 1 180 ? -0.905 -14.551 -12.048 1.00 85.06 180 ALA A C 1
ATOM 1304 O O . ALA A 1 180 ? 0.260 -14.254 -12.316 1.00 85.06 180 ALA A O 1
ATOM 1305 N N . PRO A 1 181 ? -1.946 -13.859 -12.550 1.00 87.62 181 PRO A N 1
ATOM 1306 C CA . PRO A 1 181 ? -1.768 -12.815 -13.559 1.00 87.62 181 PRO A CA 1
ATOM 1307 C C . PRO A 1 181 ? -1.353 -11.462 -12.976 1.00 87.62 181 PRO A C 1
ATOM 1309 O O . PRO A 1 181 ? -0.924 -10.597 -13.726 1.00 87.62 181 PRO A O 1
ATOM 1312 N N . GLY A 1 182 ? -1.515 -11.254 -11.669 1.00 90.50 182 GLY A N 1
ATOM 1313 C CA . GLY A 1 182 ? -1.242 -9.976 -11.016 1.00 90.50 182 GLY A CA 1
ATOM 1314 C C . GLY A 1 182 ? 0.172 -9.870 -10.458 1.00 90.50 182 GLY A C 1
ATOM 1315 O O . GLY A 1 182 ? 0.878 -10.861 -10.307 1.00 90.50 182 GLY A O 1
ATOM 1316 N N . ILE A 1 183 ? 0.552 -8.659 -10.079 1.00 92.50 183 ILE A N 1
ATOM 1317 C CA . ILE A 1 183 ? 1.776 -8.397 -9.321 1.00 92.50 183 ILE A CA 1
ATOM 1318 C C . ILE A 1 183 ? 1.464 -8.448 -7.827 1.00 92.50 183 ILE A C 1
ATOM 1320 O O . ILE A 1 183 ? 0.457 -7.886 -7.390 1.00 92.50 183 ILE A O 1
ATOM 1324 N N . GLU A 1 184 ? 2.349 -9.067 -7.044 1.00 95.75 184 GLU A N 1
ATOM 1325 C CA . GLU A 1 184 ? 2.226 -9.176 -5.589 1.00 95.75 184 GLU A CA 1
ATOM 1326 C C . GLU A 1 184 ? 3.551 -8.840 -4.901 1.00 95.75 184 GLU A C 1
ATOM 1328 O O . GLU A 1 184 ? 4.466 -9.659 -4.814 1.00 95.75 184 GLU A O 1
ATOM 1333 N N . TRP A 1 185 ? 3.645 -7.631 -4.354 1.00 97.88 185 TRP A N 1
ATOM 1334 C CA . TRP A 1 185 ? 4.845 -7.142 -3.686 1.00 97.88 185 TRP A CA 1
ATOM 1335 C C . TRP A 1 185 ? 4.623 -6.910 -2.201 1.00 97.88 185 TRP A C 1
ATOM 1337 O O . TRP A 1 185 ? 3.526 -6.608 -1.730 1.00 97.88 185 TRP A O 1
ATOM 1347 N N . THR A 1 186 ? 5.699 -7.022 -1.431 1.00 98.69 186 THR A N 1
ATOM 1348 C CA . THR A 1 186 ? 5.721 -6.630 -0.022 1.00 98.69 186 THR A CA 1
ATOM 1349 C C . THR A 1 186 ? 6.918 -5.741 0.259 1.00 98.69 186 THR A C 1
ATOM 1351 O O . THR A 1 186 ? 8.057 -6.136 0.024 1.00 98.69 186 THR A O 1
ATOM 1354 N N . LEU A 1 187 ? 6.653 -4.559 0.808 1.00 98.56 187 LEU A N 1
ATOM 1355 C CA . LEU A 1 187 ? 7.644 -3.702 1.443 1.00 98.56 187 LEU A CA 1
ATOM 1356 C C . LEU A 1 187 ? 7.660 -4.014 2.940 1.00 98.56 187 LEU A C 1
ATOM 1358 O O . LEU A 1 187 ? 6.653 -3.820 3.621 1.00 98.56 187 LEU A O 1
ATOM 1362 N N . HIS A 1 188 ? 8.784 -4.512 3.448 1.00 98.44 188 HIS A N 1
ATOM 1363 C CA . HIS A 1 188 ? 8.888 -4.924 4.847 1.00 98.44 188 HIS A CA 1
ATOM 1364 C C . HIS A 1 188 ? 9.341 -3.783 5.759 1.00 98.44 188 HIS A C 1
ATOM 1366 O O . HIS A 1 188 ? 9.942 -2.837 5.267 1.00 98.44 188 HIS A O 1
ATOM 1372 N N . ASP A 1 189 ? 9.130 -3.889 7.077 1.00 97.62 189 ASP A N 1
ATOM 1373 C CA . ASP A 1 189 ? 9.675 -2.963 8.097 1.00 97.62 189 ASP A CA 1
ATOM 1374 C C . ASP A 1 189 ? 9.494 -1.479 7.715 1.00 97.62 189 ASP A C 1
ATOM 1376 O O . ASP A 1 189 ? 10.452 -0.698 7.634 1.00 97.62 189 ASP A O 1
ATOM 1380 N N . VAL A 1 190 ? 8.258 -1.099 7.383 1.00 97.94 190 VAL A N 1
ATOM 1381 C CA . VAL A 1 190 ? 7.913 0.246 6.896 1.00 97.94 190 VAL A CA 1
ATOM 1382 C C . VAL A 1 190 ? 8.243 1.300 7.948 1.00 97.94 190 VAL A C 1
ATOM 1384 O O . VAL A 1 190 ? 8.855 2.323 7.640 1.00 97.94 190 VAL A O 1
ATOM 1387 N N . SER A 1 191 ? 7.912 1.058 9.214 1.00 97.31 191 SER A N 1
ATOM 1388 C CA . SER A 1 191 ? 8.243 1.981 10.298 1.00 97.31 191 SER A CA 1
ATOM 1389 C C . SER A 1 191 ? 9.758 2.135 10.453 1.00 97.31 191 SER A C 1
ATOM 1391 O O . SER A 1 191 ? 10.242 3.237 10.734 1.00 97.31 191 SER A O 1
ATOM 1393 N N . GLY A 1 192 ? 10.527 1.059 10.263 1.00 96.50 192 GLY A N 1
ATOM 1394 C CA . GLY A 1 192 ? 11.988 1.100 10.254 1.00 96.50 192 GLY A CA 1
ATOM 1395 C C . GLY A 1 192 ? 12.555 1.913 9.089 1.00 96.50 192 GLY A C 1
ATOM 1396 O O . GLY A 1 192 ? 13.436 2.752 9.311 1.00 96.50 192 GLY A O 1
ATOM 1397 N N . LEU A 1 193 ? 12.021 1.732 7.876 1.00 96.62 193 LEU A N 1
ATOM 1398 C CA . LEU A 1 193 ? 12.365 2.525 6.688 1.00 96.62 193 LEU A CA 1
ATOM 1399 C C . LEU A 1 193 ? 12.183 4.023 6.949 1.00 96.62 193 LEU A C 1
ATOM 1401 O O . LEU A 1 193 ? 13.121 4.805 6.784 1.00 96.62 193 LEU A O 1
ATOM 1405 N N . LEU A 1 194 ? 10.993 4.418 7.402 1.00 95.94 194 LEU A N 1
ATOM 1406 C CA . LEU A 1 194 ? 10.641 5.824 7.601 1.00 95.94 194 LEU A CA 1
ATOM 1407 C C . LEU A 1 194 ? 11.517 6.491 8.665 1.00 95.94 194 LEU A C 1
ATOM 1409 O O . LEU A 1 194 ? 11.967 7.621 8.480 1.00 95.94 194 LEU A O 1
ATOM 1413 N N . ARG A 1 195 ? 11.870 5.773 9.739 1.00 95.12 195 ARG A N 1
ATOM 1414 C CA . ARG A 1 195 ? 12.820 6.273 10.747 1.00 95.12 195 ARG A CA 1
ATOM 1415 C C . ARG A 1 195 ? 14.213 6.516 10.172 1.00 95.12 195 ARG A C 1
ATOM 1417 O O . ARG A 1 195 ? 14.810 7.546 10.483 1.00 95.12 195 ARG A O 1
ATOM 1424 N N . LYS A 1 196 ? 14.735 5.596 9.350 1.00 94.88 196 LYS A N 1
ATOM 1425 C CA . LYS A 1 196 ? 16.037 5.764 8.671 1.00 94.88 196 LYS A CA 1
ATOM 1426 C C . LYS A 1 196 ? 16.013 6.940 7.694 1.00 94.88 196 LYS A C 1
ATOM 1428 O O . LYS A 1 196 ? 17.015 7.629 7.549 1.00 94.88 196 LYS A O 1
ATOM 1433 N N . ALA A 1 197 ? 14.865 7.173 7.063 1.00 93.31 197 ALA A N 1
ATOM 1434 C CA . ALA A 1 197 ? 14.633 8.275 6.139 1.00 93.31 197 ALA A CA 1
ATOM 1435 C C . ALA A 1 197 ? 14.352 9.623 6.826 1.00 93.31 197 ALA A C 1
ATOM 1437 O O . ALA A 1 197 ? 14.239 10.636 6.143 1.00 93.31 197 ALA A O 1
ATOM 1438 N N . HIS A 1 198 ? 14.245 9.649 8.161 1.00 93.50 198 HIS A N 1
ATOM 1439 C CA . HIS A 1 198 ? 13.831 10.823 8.935 1.00 93.50 198 HIS A CA 1
ATOM 1440 C C . HIS A 1 198 ? 12.435 11.356 8.556 1.00 93.50 198 HIS A C 1
ATOM 1442 O O . HIS A 1 198 ? 12.203 12.563 8.555 1.00 93.50 198 HIS A O 1
ATOM 1448 N N . ILE A 1 199 ? 11.503 10.448 8.254 1.00 94.06 199 ILE A N 1
ATOM 1449 C CA . ILE A 1 199 ? 10.092 10.750 8.000 1.00 94.06 199 ILE A CA 1
ATOM 1450 C C . ILE A 1 199 ? 9.288 10.450 9.271 1.00 94.06 199 ILE A C 1
ATOM 1452 O O . ILE A 1 199 ? 9.230 9.312 9.735 1.00 94.06 199 ILE A O 1
ATOM 1456 N N . ASP A 1 200 ? 8.652 11.482 9.828 1.00 93.38 200 ASP A N 1
ATOM 1457 C CA . ASP A 1 200 ? 7.921 11.394 11.102 1.00 93.38 200 ASP A CA 1
ATOM 1458 C C . ASP A 1 200 ? 6.500 10.815 10.968 1.00 93.38 200 ASP A C 1
ATOM 1460 O O . ASP A 1 200 ? 5.879 10.458 11.972 1.00 93.38 200 ASP A O 1
ATOM 1464 N N . ASN A 1 201 ? 5.973 10.708 9.744 1.00 95.19 201 ASN A N 1
ATOM 1465 C CA . ASN A 1 201 ? 4.640 10.174 9.455 1.00 95.19 201 ASN A CA 1
ATOM 1466 C C . ASN A 1 201 ? 4.612 8.637 9.540 1.00 95.19 201 ASN A C 1
ATOM 1468 O O . ASN A 1 201 ? 4.500 7.936 8.535 1.00 95.19 201 ASN A O 1
ATOM 1472 N N . LEU A 1 202 ? 4.769 8.116 10.752 1.00 95.94 202 LEU A N 1
ATOM 1473 C CA . LEU A 1 202 ? 4.826 6.684 11.030 1.00 95.94 202 LEU A CA 1
ATOM 1474 C C . LEU A 1 202 ? 3.419 6.080 11.186 1.00 95.94 202 LEU A C 1
ATOM 1476 O O . LEU A 1 202 ? 2.549 6.736 11.768 1.00 95.94 202 LEU A O 1
ATOM 1480 N N . PRO A 1 203 ? 3.210 4.816 10.771 1.00 95.69 203 PRO A N 1
ATOM 1481 C CA . PRO A 1 203 ? 2.010 4.067 11.127 1.00 95.69 203 PRO A CA 1
ATOM 1482 C C . PRO A 1 203 ? 1.803 4.030 12.648 1.00 95.69 203 PRO A C 1
ATOM 1484 O O . PRO A 1 203 ? 2.763 3.893 13.415 1.00 95.69 203 PRO A O 1
ATOM 1487 N N . ASP A 1 204 ? 0.552 4.127 13.111 1.00 94.62 204 ASP A N 1
ATOM 1488 C CA . ASP A 1 204 ? 0.257 3.997 14.540 1.00 94.62 204 ASP A CA 1
ATOM 1489 C C . ASP A 1 204 ? 0.509 2.550 14.998 1.00 94.62 204 ASP A C 1
ATOM 1491 O O . ASP A 1 204 ? -0.194 1.637 14.553 1.00 94.62 204 ASP A O 1
ATOM 1495 N N . PRO A 1 205 ? 1.436 2.304 15.945 1.00 91.75 205 PRO A N 1
ATOM 1496 C CA . PRO A 1 205 ? 1.705 0.955 16.438 1.00 91.75 205 PRO A CA 1
ATOM 1497 C C . PRO A 1 205 ? 0.479 0.299 17.088 1.00 91.75 205 PRO A C 1
ATOM 1499 O O . PRO A 1 205 ? 0.408 -0.930 17.169 1.00 91.75 205 PRO A O 1
ATOM 1502 N N . LYS A 1 206 ? -0.498 1.089 17.555 1.00 92.19 206 LYS A N 1
ATOM 1503 C CA . LYS A 1 206 ? -1.763 0.578 18.102 1.00 92.19 206 LYS A CA 1
ATOM 1504 C C . LYS A 1 206 ? -2.837 0.357 17.038 1.00 92.19 206 LYS A C 1
ATOM 1506 O O . LYS A 1 206 ? -3.831 -0.297 17.343 1.00 92.19 206 LYS A O 1
ATOM 1511 N N . GLY A 1 207 ? -2.657 0.869 15.820 1.00 93.19 207 GLY A N 1
ATOM 1512 C CA . GLY A 1 207 ? -3.638 0.778 14.738 1.00 93.19 207 GLY A CA 1
ATOM 1513 C C . GLY A 1 207 ? -4.956 1.496 15.030 1.00 93.19 207 GLY A C 1
ATOM 1514 O O . GLY A 1 207 ? -5.986 1.074 14.513 1.00 93.19 207 GLY A O 1
ATOM 1515 N N . ILE A 1 208 ? -4.942 2.518 15.890 1.00 94.56 208 ILE A N 1
ATOM 1516 C CA . ILE A 1 208 ? -6.126 3.296 16.276 1.00 94.56 208 ILE A CA 1
ATOM 1517 C C . ILE A 1 208 ? -6.198 4.574 15.441 1.00 94.56 208 ILE A C 1
ATOM 1519 O O . ILE A 1 208 ? -7.253 4.912 14.909 1.00 94.56 208 ILE A O 1
ATOM 1523 N N . ALA A 1 209 ? -5.084 5.302 15.342 1.00 93.81 209 ALA A N 1
ATOM 1524 C CA . ALA A 1 209 ? -5.021 6.512 14.538 1.00 93.81 209 ALA A CA 1
ATOM 1525 C C . ALA A 1 209 ? -4.885 6.155 13.047 1.00 93.81 209 ALA A C 1
ATOM 1527 O O . ALA A 1 209 ? -4.075 5.287 12.709 1.00 93.81 209 ALA A O 1
ATOM 1528 N N . PRO A 1 210 ? -5.645 6.820 12.156 1.00 94.00 210 PRO A N 1
ATOM 1529 C CA . PRO A 1 210 ? -5.491 6.619 10.725 1.00 94.00 210 PRO A CA 1
ATOM 1530 C C . PRO A 1 210 ? -4.103 7.079 10.278 1.00 94.00 210 PRO A C 1
ATOM 1532 O O . PRO A 1 210 ? -3.575 8.083 10.765 1.00 94.00 210 PRO A O 1
ATOM 1535 N N . TRP A 1 211 ? -3.528 6.354 9.328 1.00 95.19 211 TRP A N 1
ATOM 1536 C CA . TRP A 1 211 ? -2.253 6.686 8.707 1.00 95.19 211 TRP A CA 1
ATOM 1537 C C . TRP A 1 211 ? -2.481 7.038 7.240 1.00 95.19 211 TRP A C 1
ATOM 1539 O O . TRP A 1 211 ? -3.158 6.306 6.522 1.00 95.19 211 TRP A O 1
ATOM 1549 N N . THR A 1 212 ? -1.951 8.179 6.801 1.00 95.50 212 THR A N 1
ATOM 1550 C CA . THR A 1 212 ? -2.200 8.707 5.451 1.00 95.50 212 THR A CA 1
ATOM 1551 C C . THR A 1 212 ? -0.896 8.938 4.714 1.00 95.50 212 THR A C 1
ATOM 1553 O O . THR A 1 212 ? 0.071 9.400 5.313 1.00 95.50 212 THR A O 1
ATOM 1556 N N . PHE A 1 213 ? -0.867 8.619 3.426 1.00 95.44 213 PHE A N 1
ATOM 1557 C CA . PHE A 1 213 ? 0.266 8.859 2.529 1.00 95.44 213 PHE A CA 1
ATOM 1558 C C . PHE A 1 213 ? -0.233 8.937 1.085 1.00 95.44 213 PHE A C 1
ATOM 1560 O O . PHE A 1 213 ? -1.374 8.562 0.804 1.00 95.44 213 PHE A O 1
ATOM 1567 N N . SER A 1 214 ? 0.587 9.433 0.163 1.00 95.00 214 SER A N 1
ATOM 1568 C CA . SER A 1 214 ? 0.201 9.545 -1.247 1.00 95.00 214 SER A CA 1
ATOM 1569 C C . SER A 1 214 ? 0.912 8.511 -2.109 1.00 95.00 214 SER A C 1
ATOM 1571 O O . SER A 1 214 ? 2.054 8.140 -1.845 1.00 95.00 214 SER A O 1
ATOM 1573 N N . VAL A 1 215 ? 0.228 8.047 -3.154 1.00 95.38 215 VAL A N 1
ATOM 1574 C CA . VAL A 1 215 ? 0.741 7.039 -4.084 1.00 95.38 215 VAL A CA 1
ATOM 1575 C C . VAL A 1 215 ? 0.483 7.410 -5.532 1.00 95.38 215 VAL A C 1
ATOM 1577 O O . VAL A 1 215 ? -0.509 8.064 -5.858 1.00 95.38 215 VAL A O 1
ATOM 1580 N N . ALA A 1 216 ? 1.346 6.927 -6.412 1.00 94.06 216 ALA A N 1
ATOM 1581 C CA . ALA A 1 216 ? 1.062 6.820 -7.833 1.00 94.06 216 ALA A CA 1
ATOM 1582 C C . ALA A 1 216 ? 1.717 5.558 -8.392 1.00 94.06 216 ALA A C 1
ATOM 1584 O O . ALA A 1 216 ? 2.692 5.068 -7.826 1.00 94.06 216 ALA A O 1
ATOM 1585 N N . ALA A 1 217 ? 1.189 5.038 -9.491 1.00 93.94 217 ALA A N 1
ATOM 1586 C CA . ALA A 1 217 ? 1.738 3.882 -10.172 1.00 93.94 217 ALA A CA 1
ATOM 1587 C C . ALA A 1 217 ? 1.939 4.154 -11.662 1.00 93.94 217 ALA A C 1
ATOM 1589 O O . ALA A 1 217 ? 1.234 4.972 -12.260 1.00 93.94 217 ALA A O 1
ATOM 1590 N N . PHE A 1 218 ? 2.899 3.446 -12.238 1.00 90.50 218 PHE A N 1
ATOM 1591 C CA . PHE A 1 218 ? 3.218 3.423 -13.657 1.00 90.50 218 PHE A CA 1
ATOM 1592 C C . PHE A 1 218 ? 3.469 1.978 -14.083 1.00 90.50 218 PHE A C 1
ATOM 1594 O O . PHE A 1 218 ? 4.107 1.225 -13.345 1.00 90.50 218 PHE A O 1
ATOM 1601 N N . ALA A 1 219 ? 2.987 1.631 -15.267 1.00 88.06 219 ALA A N 1
ATOM 1602 C CA . ALA A 1 219 ? 3.266 0.384 -15.957 1.00 88.06 219 ALA A CA 1
ATOM 1603 C C . ALA A 1 219 ? 3.542 0.725 -17.424 1.00 88.06 219 ALA A C 1
ATOM 1605 O O . ALA A 1 219 ? 2.761 1.470 -18.008 1.00 88.06 219 ALA A O 1
ATOM 1606 N N . GLY A 1 220 ? 4.637 0.249 -18.01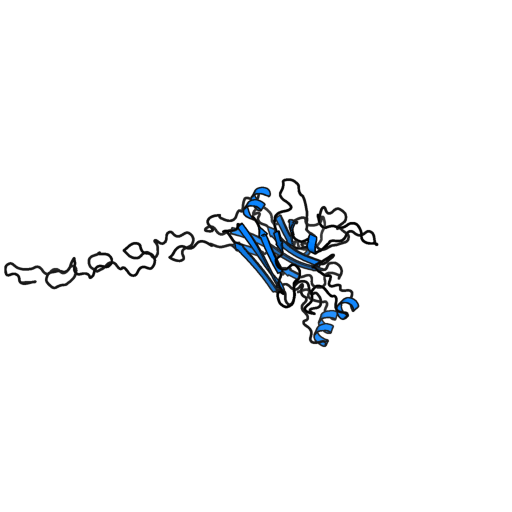3 1.00 81.69 220 GLY A N 1
ATOM 1607 C CA . GLY A 1 220 ? 4.900 0.495 -19.432 1.00 81.69 220 GLY A CA 1
ATOM 1608 C C . GLY A 1 220 ? 6.301 0.122 -19.902 1.00 81.69 220 GLY A C 1
ATOM 1609 O O . GLY A 1 220 ? 7.146 -0.299 -19.107 1.00 81.69 220 GLY A O 1
ATOM 1610 N N . SER A 1 221 ? 6.540 0.325 -21.199 1.00 74.50 221 SER A N 1
ATOM 1611 C CA . SER A 1 221 ? 7.799 0.038 -21.889 1.00 74.50 221 SER A CA 1
ATOM 1612 C C . SER A 1 221 ? 8.338 1.281 -22.597 1.00 74.50 221 SER A C 1
ATOM 1614 O O . SER A 1 221 ? 7.613 2.099 -23.167 1.00 74.50 221 SER A O 1
ATOM 1616 N N . ARG A 1 222 ? 9.660 1.475 -22.539 1.00 67.50 222 ARG A N 1
ATOM 1617 C CA . ARG A 1 222 ? 10.324 2.646 -23.144 1.00 67.50 222 ARG A CA 1
ATOM 1618 C C . ARG A 1 222 ? 10.930 2.371 -24.511 1.00 67.50 222 ARG A C 1
ATOM 1620 O O . ARG A 1 222 ? 11.245 3.327 -25.226 1.00 67.50 222 ARG A O 1
ATOM 1627 N N . GLN A 1 223 ? 11.088 1.108 -24.891 1.00 63.56 223 GLN A N 1
ATOM 1628 C CA . GLN A 1 223 ? 11.697 0.726 -26.165 1.00 63.56 223 GLN A CA 1
ATOM 1629 C C . GLN A 1 223 ? 10.712 0.772 -27.340 1.00 63.56 223 GLN A C 1
ATOM 1631 O O . GLN A 1 223 ? 11.139 0.875 -28.490 1.00 63.56 223 GLN A O 1
ATOM 1636 N N . ASP A 1 224 ? 9.408 0.809 -27.065 1.00 56.59 224 ASP A N 1
ATOM 1637 C CA . ASP A 1 224 ? 8.333 0.755 -28.061 1.00 56.59 224 ASP A CA 1
ATOM 1638 C C . ASP A 1 224 ? 7.588 2.093 -28.270 1.00 56.59 224 ASP A C 1
ATOM 1640 O O . ASP A 1 224 ? 6.541 2.140 -28.913 1.00 56.59 224 ASP A O 1
ATOM 1644 N N . ALA A 1 225 ? 8.172 3.208 -27.813 1.00 53.50 225 ALA A N 1
ATOM 1645 C CA . ALA A 1 225 ? 7.628 4.565 -27.938 1.00 53.50 225 ALA A CA 1
ATOM 1646 C C . ALA A 1 225 ? 6.350 4.836 -27.117 1.00 53.50 225 ALA A C 1
ATOM 1648 O O . ALA A 1 225 ? 5.445 5.523 -27.605 1.00 53.50 225 ALA A O 1
ATOM 1649 N N . SER A 1 226 ? 6.329 4.382 -25.857 1.00 58.50 226 SER A N 1
ATOM 1650 C CA . SER A 1 226 ? 5.224 4.588 -24.906 1.00 58.50 226 SER A CA 1
ATOM 1651 C C . SER A 1 226 ? 3.956 3.818 -25.280 1.00 58.50 226 SER A C 1
ATOM 1653 O O . SER A 1 226 ? 2.838 4.296 -25.058 1.00 58.50 226 SER A O 1
ATOM 1655 N N . ILE A 1 227 ? 4.106 2.647 -25.903 1.00 51.38 227 ILE A N 1
ATOM 1656 C CA . ILE A 1 227 ? 2.977 1.753 -26.149 1.00 51.38 227 ILE A CA 1
ATOM 1657 C C . ILE A 1 227 ? 2.691 1.012 -24.842 1.00 51.38 227 ILE A C 1
ATOM 1659 O O . ILE A 1 227 ? 3.571 0.392 -24.267 1.00 51.38 227 ILE A O 1
ATOM 1663 N N . GLY A 1 228 ? 1.453 1.100 -24.349 1.00 58.75 228 GLY A N 1
ATOM 1664 C CA . GLY A 1 228 ? 1.083 0.445 -23.092 1.00 58.75 228 GLY A CA 1
ATOM 1665 C C . GLY A 1 228 ? 1.513 1.199 -21.831 1.00 58.75 228 GLY A C 1
ATOM 1666 O O . GLY A 1 228 ? 1.312 0.673 -20.746 1.00 58.75 228 GLY A O 1
ATOM 1667 N N . ASP A 1 229 ? 2.033 2.431 -21.946 1.00 76.69 229 ASP A N 1
ATOM 1668 C CA . ASP A 1 229 ? 2.246 3.299 -20.784 1.00 76.69 229 ASP A CA 1
ATOM 1669 C C . ASP A 1 229 ? 0.890 3.611 -20.127 1.00 76.69 229 ASP A C 1
ATOM 1671 O O . ASP A 1 229 ? 0.068 4.373 -20.655 1.00 76.69 229 ASP A O 1
ATOM 1675 N N . ASP A 1 230 ? 0.667 3.052 -18.945 1.00 84.75 230 ASP A N 1
ATOM 1676 C CA . ASP A 1 230 ? -0.488 3.330 -18.111 1.00 84.75 230 ASP A CA 1
ATOM 1677 C C . ASP A 1 230 ? -0.064 3.928 -16.773 1.00 84.75 230 ASP A C 1
ATOM 1679 O O . ASP A 1 230 ? 0.999 3.650 -16.210 1.00 84.75 230 ASP A O 1
ATOM 1683 N N . VAL A 1 231 ? -0.914 4.815 -16.267 1.00 86.81 231 VAL A N 1
ATOM 1684 C CA . VAL A 1 231 ? -0.647 5.578 -15.053 1.00 86.81 231 VAL A CA 1
ATOM 1685 C C . VAL A 1 231 ? -1.841 5.541 -14.121 1.00 86.81 231 VAL A C 1
ATOM 1687 O O . 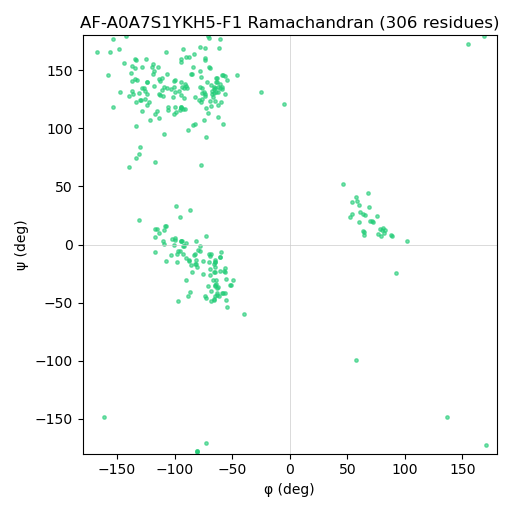VAL A 1 231 ? -2.998 5.679 -14.521 1.00 86.81 231 VAL A O 1
ATOM 1690 N N . LEU A 1 232 ? -1.555 5.446 -12.829 1.00 87.56 232 LEU A N 1
ATOM 1691 C CA . LEU A 1 232 ? -2.553 5.568 -11.782 1.00 87.56 232 LEU A CA 1
ATOM 1692 C C . LEU A 1 232 ? -2.114 6.650 -10.786 1.00 87.56 232 LEU A C 1
ATOM 1694 O O . LEU A 1 232 ? -1.036 6.538 -10.212 1.00 87.56 232 LEU A O 1
ATOM 1698 N N . PRO A 1 233 ? -2.935 7.672 -10.510 1.00 86.81 233 PRO A N 1
ATOM 1699 C CA . PRO A 1 233 ? -4.223 7.969 -11.136 1.00 86.81 233 PRO A CA 1
ATOM 1700 C C . PRO A 1 233 ? -4.084 8.626 -12.524 1.00 86.81 233 PRO A C 1
ATOM 1702 O O . PRO A 1 233 ? -3.198 9.437 -12.762 1.00 86.81 233 PRO A O 1
ATOM 1705 N N . ASN A 1 234 ? -5.053 8.375 -13.411 1.00 79.00 234 ASN A N 1
ATOM 1706 C CA . ASN A 1 234 ? -5.057 8.899 -14.787 1.00 79.00 234 ASN A CA 1
ATOM 1707 C C . ASN A 1 234 ? -5.172 10.435 -14.916 1.00 79.00 234 ASN A C 1
ATOM 1709 O O . ASN A 1 234 ? -4.793 10.997 -15.938 1.00 79.00 234 ASN A O 1
ATOM 1713 N N . ASN A 1 235 ? -5.729 11.125 -13.913 1.00 81.75 235 ASN A N 1
ATOM 1714 C CA . ASN A 1 235 ? -6.048 12.562 -13.983 1.00 81.75 235 ASN A CA 1
ATOM 1715 C C . ASN A 1 235 ? -5.536 13.360 -12.771 1.00 81.75 235 ASN A C 1
ATOM 1717 O O . ASN A 1 235 ? -6.063 14.431 -12.464 1.00 81.75 235 ASN A O 1
ATOM 1721 N N . ALA A 1 236 ? -4.544 12.838 -12.051 1.00 84.06 236 ALA A N 1
ATOM 1722 C CA . ALA A 1 236 ? -3.921 13.525 -10.926 1.00 84.06 236 ALA A CA 1
ATOM 1723 C C . ALA A 1 236 ? -2.443 13.135 -10.809 1.00 84.06 236 ALA A C 1
ATOM 1725 O O . ALA A 1 236 ? -1.985 12.195 -11.450 1.00 84.06 236 ALA A O 1
ATOM 1726 N N . ASN A 1 237 ? -1.695 13.871 -9.988 1.00 85.62 237 ASN A N 1
ATOM 1727 C CA . ASN A 1 237 ? -0.288 13.556 -9.737 1.00 85.62 237 ASN A CA 1
ATOM 1728 C C . ASN A 1 237 ? -0.110 12.426 -8.716 1.00 85.62 237 ASN A C 1
ATOM 1730 O O . ASN A 1 237 ? 0.968 11.854 -8.647 1.00 85.62 237 ASN A O 1
ATOM 1734 N N . TYR A 1 238 ? -1.134 12.147 -7.909 1.00 90.00 238 TYR A N 1
ATOM 1735 C CA . TYR A 1 238 ? -1.144 11.099 -6.895 1.00 90.00 238 TYR A CA 1
ATOM 1736 C C . TYR A 1 238 ? -2.570 10.859 -6.386 1.00 90.00 238 TYR A C 1
ATOM 1738 O O . TYR A 1 238 ? -3.473 11.675 -6.600 1.00 90.00 238 TYR A O 1
ATOM 1746 N N . LEU A 1 239 ? -2.756 9.740 -5.694 1.00 91.38 239 LEU A N 1
ATOM 1747 C CA . LEU A 1 239 ? -3.912 9.409 -4.871 1.00 91.38 239 LEU A CA 1
ATOM 1748 C C . LEU A 1 239 ? -3.493 9.437 -3.398 1.00 91.38 239 LEU A C 1
ATOM 1750 O O . LEU A 1 239 ? -2.464 8.870 -3.051 1.00 91.38 239 LEU A O 1
ATOM 1754 N N . THR A 1 240 ? -4.300 10.039 -2.526 1.00 93.25 240 THR A N 1
ATOM 1755 C CA . THR A 1 240 ? -4.112 9.899 -1.075 1.00 93.25 240 THR A CA 1
ATOM 1756 C C . THR A 1 240 ? -4.746 8.599 -0.594 1.00 93.25 240 THR A C 1
ATOM 1758 O O . THR A 1 240 ? -5.922 8.336 -0.849 1.00 93.25 240 THR A O 1
ATOM 1761 N N . VAL A 1 241 ? -3.958 7.802 0.114 1.00 94.12 241 VAL A N 1
ATOM 1762 C CA . VAL A 1 241 ? -4.348 6.550 0.756 1.00 94.12 241 VAL A CA 1
ATOM 1763 C C . VAL A 1 241 ? -4.512 6.820 2.242 1.00 94.12 241 VAL A C 1
ATOM 1765 O O . VAL A 1 241 ? -3.654 7.447 2.859 1.00 94.12 241 VAL A O 1
ATOM 1768 N N . GLU A 1 242 ? -5.608 6.333 2.814 1.00 95.19 242 GLU A N 1
ATOM 1769 C CA . GLU A 1 242 ? -5.839 6.329 4.256 1.00 95.19 242 GLU A CA 1
ATOM 1770 C C . GLU A 1 242 ? -5.949 4.881 4.731 1.00 95.19 242 GLU A C 1
ATOM 1772 O O . GLU A 1 242 ? -6.899 4.167 4.405 1.00 95.19 242 GLU A O 1
ATOM 1777 N N . ILE A 1 243 ? -4.968 4.448 5.517 1.00 94.56 243 ILE A N 1
ATOM 1778 C CA . ILE A 1 243 ? -5.048 3.221 6.295 1.00 94.56 243 ILE A CA 1
ATOM 1779 C C . ILE A 1 243 ? -5.807 3.558 7.574 1.00 94.56 243 ILE A C 1
ATOM 1781 O O . ILE A 1 243 ? -5.277 4.200 8.482 1.00 94.56 243 ILE A O 1
ATOM 1785 N N . GLY A 1 244 ? -7.073 3.153 7.609 1.00 93.69 244 GLY A N 1
ATOM 1786 C CA . GLY A 1 244 ? -7.951 3.377 8.748 1.00 93.69 244 GLY A CA 1
ATOM 1787 C C . GLY A 1 244 ? -7.617 2.502 9.957 1.00 93.69 244 GLY A C 1
ATOM 1788 O O . GLY A 1 244 ? -6.615 1.788 10.007 1.00 93.69 244 GLY A O 1
ATOM 1789 N N . CYS A 1 245 ? -8.513 2.547 10.938 1.00 94.31 245 CYS A N 1
ATOM 1790 C CA . CYS A 1 245 ? -8.385 1.764 12.156 1.00 94.31 245 CYS A CA 1
ATOM 1791 C C . CYS A 1 245 ? -8.323 0.257 11.886 1.00 94.31 245 CYS A C 1
ATOM 1793 O O . CYS A 1 245 ? -9.129 -0.281 11.126 1.00 94.31 245 CYS A O 1
ATOM 1795 N N . GLN A 1 246 ? -7.401 -0.417 12.568 1.00 93.19 246 GLN A N 1
ATOM 1796 C CA . GLN A 1 246 ? -7.186 -1.860 12.471 1.00 93.19 246 GLN A CA 1
ATOM 1797 C C . GLN A 1 246 ? -7.455 -2.598 13.790 1.00 93.19 246 GLN A C 1
ATOM 1799 O O . GLN A 1 246 ? -7.418 -3.825 13.822 1.00 93.19 246 GLN A O 1
ATOM 1804 N N . THR A 1 247 ? -7.717 -1.881 14.887 1.00 94.31 247 THR A N 1
ATOM 1805 C CA . THR A 1 247 ? -7.964 -2.472 16.209 1.00 94.31 247 THR A CA 1
ATOM 1806 C C . THR A 1 247 ? -9.338 -2.078 16.743 1.00 94.31 247 THR A C 1
ATOM 1808 O O . THR A 1 247 ? -9.578 -0.944 17.156 1.00 94.31 247 THR A O 1
ATOM 1811 N N . PHE A 1 248 ? -10.255 -3.044 16.743 1.00 95.19 248 PHE A N 1
ATOM 1812 C CA . PHE A 1 248 ? -11.627 -2.877 17.219 1.00 95.19 248 PHE A CA 1
ATOM 1813 C C . PHE A 1 248 ? -11.850 -3.675 18.502 1.00 95.19 248 PHE A C 1
ATOM 1815 O O . PHE A 1 248 ? -11.309 -4.769 18.664 1.00 95.19 248 PHE A O 1
ATOM 1822 N N . ASP A 1 249 ? -12.642 -3.114 19.410 1.00 95.81 249 ASP A N 1
ATOM 1823 C CA . ASP A 1 249 ? -13.077 -3.795 20.628 1.00 95.81 249 ASP A CA 1
ATOM 1824 C C . ASP A 1 249 ? -14.256 -4.755 20.362 1.00 95.81 249 ASP A C 1
ATOM 1826 O O . ASP A 1 249 ? -14.718 -4.903 19.227 1.00 95.81 249 ASP A O 1
ATOM 1830 N N . GLU A 1 250 ? -14.782 -5.406 21.406 1.00 97.19 250 GLU A N 1
ATOM 1831 C CA . GLU A 1 250 ? -15.913 -6.342 21.268 1.00 97.19 250 GLU A CA 1
ATOM 1832 C C . GLU A 1 250 ? -17.212 -5.654 20.807 1.00 97.19 250 GLU A C 1
ATOM 1834 O O . GLU A 1 250 ? -18.151 -6.312 20.356 1.00 97.19 250 GLU A O 1
ATOM 1839 N N . CYS A 1 251 ? -17.265 -4.325 20.882 1.00 96.50 251 CYS A N 1
ATOM 1840 C CA . CYS A 1 251 ? -18.373 -3.504 20.418 1.00 96.50 251 CYS A CA 1
ATOM 1841 C C . CYS A 1 251 ? -18.197 -3.030 18.967 1.00 96.50 251 CYS A C 1
ATOM 1843 O O . CYS A 1 251 ? -19.073 -2.340 18.445 1.00 96.50 251 CYS A O 1
ATOM 1845 N N . GLY A 1 252 ? -17.085 -3.373 18.307 1.00 95.31 252 GLY A N 1
ATOM 1846 C CA . GLY A 1 252 ? -16.747 -2.858 16.981 1.00 95.31 252 GLY A CA 1
ATOM 1847 C C . GLY A 1 252 ? -16.326 -1.386 16.998 1.00 95.31 252 GLY A C 1
ATOM 1848 O O . GLY A 1 252 ? -16.370 -0.724 15.961 1.00 95.31 252 GLY A O 1
ATOM 1849 N N . VAL A 1 253 ? -15.936 -0.851 18.158 1.00 96.19 253 VAL A N 1
ATOM 1850 C CA . VAL A 1 253 ? -15.440 0.519 18.306 1.00 96.19 253 VAL A CA 1
ATOM 1851 C C . VAL A 1 253 ? -13.924 0.520 18.153 1.00 96.19 253 VAL A C 1
ATOM 1853 O O . VAL A 1 253 ? -13.207 -0.206 18.843 1.00 96.19 253 VAL A O 1
ATOM 1856 N N . CYS A 1 254 ? -13.429 1.362 17.246 1.00 95.62 254 CYS A N 1
ATOM 1857 C CA . CYS A 1 254 ? -11.998 1.552 17.040 1.00 95.62 254 CYS A CA 1
ATOM 1858 C C . CYS A 1 254 ? -11.315 2.043 18.324 1.00 95.62 254 CYS A C 1
ATOM 1860 O O . CYS A 1 254 ? -11.692 3.087 18.862 1.00 95.62 254 CYS A O 1
ATOM 1862 N N . GLY A 1 255 ? -10.315 1.303 18.808 1.00 94.25 255 GLY A N 1
ATOM 1863 C CA . GLY A 1 255 ? -9.593 1.630 20.039 1.00 94.25 255 GLY A CA 1
ATOM 1864 C C . GLY A 1 255 ? -10.471 1.687 21.296 1.00 94.25 255 GLY A C 1
ATOM 1865 O O . GLY A 1 255 ? -10.078 2.328 22.272 1.00 94.25 255 GLY A O 1
ATOM 1866 N N . GLY A 1 256 ? -11.660 1.076 21.264 1.00 94.88 256 GLY A N 1
ATOM 1867 C CA . GLY A 1 256 ? -12.584 1.043 22.393 1.00 94.88 256 GLY A CA 1
ATOM 1868 C C . GLY A 1 256 ? -12.134 0.103 23.517 1.00 94.88 256 GLY A C 1
ATOM 1869 O O . GLY A 1 256 ? -11.196 -0.681 23.377 1.00 94.88 256 GLY A O 1
ATOM 1870 N N . ASP A 1 257 ? -12.807 0.196 24.662 1.00 95.81 257 ASP A N 1
ATOM 1871 C CA . ASP A 1 257 ? -12.549 -0.608 25.864 1.00 95.81 257 ASP A CA 1
ATOM 1872 C C . ASP A 1 257 ? -13.658 -1.639 26.148 1.00 95.81 257 ASP A C 1
ATOM 1874 O O . ASP A 1 257 ? -13.712 -2.227 27.226 1.00 95.81 257 ASP A O 1
ATOM 1878 N N . SER A 1 258 ? -14.544 -1.867 25.176 1.00 97.12 258 SER A N 1
ATOM 1879 C CA . SER A 1 258 ? -15.729 -2.730 25.242 1.00 97.12 258 SER A CA 1
ATOM 1880 C C . SER A 1 258 ? -16.820 -2.293 26.233 1.00 97.12 258 SER A C 1
ATOM 1882 O O . SER A 1 258 ? -17.803 -3.008 26.426 1.00 97.12 258 SER A O 1
ATOM 1884 N N . SER A 1 259 ? -16.718 -1.104 26.839 1.00 96.38 259 SER A N 1
ATOM 1885 C CA . SER A 1 259 ? -17.727 -0.617 27.795 1.00 96.38 259 SER A CA 1
ATOM 1886 C C . SER A 1 259 ? -19.023 -0.143 27.131 1.00 96.38 259 SER A C 1
ATOM 1888 O O . SER A 1 259 ? -20.089 -0.182 27.744 1.00 96.38 259 SER A O 1
ATOM 1890 N N . SER A 1 260 ? -18.954 0.284 25.867 1.00 96.62 260 SER A N 1
ATOM 1891 C CA . SER A 1 260 ? -20.084 0.908 25.162 1.00 96.62 260 SER A CA 1
ATOM 1892 C C . SER A 1 260 ? -21.237 -0.054 24.848 1.00 96.62 260 SER A C 1
ATOM 1894 O O . SER A 1 260 ? -22.386 0.376 24.752 1.00 96.62 260 SER A O 1
ATOM 1896 N N . CYS A 1 261 ? -20.943 -1.349 24.726 1.00 96.50 261 CYS A N 1
ATOM 1897 C CA . CYS A 1 261 ? -21.912 -2.423 24.506 1.00 96.50 261 CYS A CA 1
ATOM 1898 C C . CYS A 1 261 ? -21.969 -3.411 25.679 1.00 96.50 261 CYS A C 1
ATOM 1900 O O . CYS A 1 261 ? -22.532 -4.499 25.543 1.00 96.50 261 CYS A O 1
ATOM 1902 N N . ALA A 1 262 ? -21.380 -3.058 26.824 1.00 97.50 262 ALA A N 1
ATOM 1903 C CA . ALA A 1 262 ? -21.427 -3.882 28.018 1.00 97.50 262 ALA A CA 1
ATOM 1904 C C . ALA A 1 262 ? -22.855 -3.988 28.566 1.00 97.50 262 ALA A C 1
ATOM 1906 O O . ALA A 1 262 ? -23.580 -2.999 28.701 1.00 97.50 262 ALA A O 1
ATOM 1907 N N . ASP A 1 263 ? -23.252 -5.211 28.903 1.00 96.81 263 ASP A N 1
ATOM 1908 C CA . ASP A 1 263 ? -24.475 -5.485 29.639 1.00 96.81 263 ASP A CA 1
ATOM 1909 C C . ASP A 1 263 ? -24.347 -5.010 31.098 1.00 96.81 263 ASP A C 1
ATOM 1911 O O . ASP A 1 263 ? -23.301 -4.519 31.535 1.00 96.81 263 ASP A O 1
ATOM 1915 N N . CYS A 1 264 ? -25.400 -5.149 31.904 1.00 96.62 264 CYS A N 1
ATOM 1916 C CA . CYS A 1 264 ? -25.339 -4.639 33.277 1.00 96.62 264 CYS A CA 1
ATOM 1917 C C . CYS A 1 264 ? -24.357 -5.398 34.199 1.00 96.62 264 CYS A C 1
ATOM 1919 O O . CYS A 1 264 ? -24.140 -4.963 35.332 1.00 96.62 264 CYS A O 1
ATOM 1921 N N . ARG A 1 265 ? -23.782 -6.531 33.757 1.00 96.31 265 ARG A N 1
ATOM 1922 C CA . ARG A 1 265 ? -22.702 -7.264 34.447 1.00 96.31 265 ARG A CA 1
ATOM 1923 C C . ARG A 1 265 ? -21.319 -6.868 33.935 1.00 96.31 265 ARG A C 1
ATOM 1925 O O . ARG A 1 265 ? -20.333 -7.437 34.397 1.00 96.31 265 ARG A O 1
ATOM 1932 N N . GLY A 1 266 ? -21.238 -5.909 33.016 1.00 95.38 266 GLY A N 1
ATOM 1933 C CA . GLY A 1 266 ? -19.990 -5.509 32.382 1.00 95.38 266 GLY A CA 1
ATOM 1934 C C . GLY A 1 266 ? -19.543 -6.464 31.276 1.00 95.38 266 GLY A C 1
ATOM 1935 O O . GLY A 1 266 ? -18.387 -6.392 30.878 1.00 95.38 266 GLY A O 1
ATOM 1936 N N . VAL A 1 267 ? -20.410 -7.371 30.804 1.00 96.81 267 VAL A N 1
ATOM 1937 C CA . VAL A 1 267 ? -20.076 -8.309 29.724 1.00 96.81 267 VAL A CA 1
ATOM 1938 C C . VAL A 1 267 ? -20.461 -7.675 28.386 1.00 96.81 267 VAL A C 1
ATOM 1940 O O . VAL A 1 267 ? -21.653 -7.437 28.165 1.00 96.81 267 VAL A O 1
ATOM 1943 N N . PRO A 1 268 ? -19.506 -7.395 27.484 1.00 97.38 268 PRO A N 1
ATOM 1944 C CA . PRO A 1 268 ? -19.810 -6.831 26.171 1.00 97.38 268 PRO A CA 1
ATOM 1945 C C . PRO A 1 268 ? -20.749 -7.740 25.378 1.00 97.38 268 PRO A C 1
ATOM 1947 O O . PRO A 1 268 ? -20.593 -8.961 25.350 1.00 97.38 268 PRO A O 1
ATOM 1950 N N . ASN A 1 269 ? -21.779 -7.142 24.778 1.00 96.00 269 ASN A N 1
ATOM 1951 C CA . ASN A 1 269 ? -22.866 -7.835 24.079 1.00 96.00 269 ASN A CA 1
ATOM 1952 C C . ASN A 1 269 ? -23.558 -8.935 24.915 1.00 96.00 269 ASN A C 1
ATOM 1954 O O . ASN A 1 269 ? -24.159 -9.864 24.367 1.00 96.00 269 ASN A O 1
ATOM 1958 N N . GLY A 1 270 ? -23.479 -8.849 26.245 1.00 96.56 270 GLY A N 1
ATOM 1959 C CA . GLY A 1 270 ? -24.086 -9.810 27.151 1.00 96.56 270 GLY A CA 1
ATOM 1960 C C . GLY A 1 270 ? -25.616 -9.674 27.237 1.00 96.56 270 GLY A C 1
ATOM 1961 O O . GLY A 1 270 ? -26.193 -8.633 26.907 1.00 96.56 270 GLY A O 1
ATOM 1962 N N . PRO A 1 271 ? -26.327 -10.730 27.671 1.00 96.50 271 PRO A N 1
ATOM 1963 C CA . PRO A 1 271 ? -27.784 -10.716 27.730 1.00 96.50 271 PRO A CA 1
ATOM 1964 C C . PRO A 1 271 ? -28.340 -10.059 29.003 1.00 96.50 271 PRO A C 1
ATOM 1966 O O . PRO A 1 271 ? -29.561 -9.904 29.106 1.00 96.50 271 PRO A O 1
ATOM 1969 N N . ALA A 1 272 ? -27.507 -9.738 30.004 1.00 96.94 272 ALA A N 1
ATOM 1970 C CA . ALA A 1 272 ? -27.996 -9.320 31.310 1.00 96.94 272 ALA A CA 1
ATOM 1971 C C . ALA A 1 272 ? -28.569 -7.899 31.269 1.00 96.94 272 ALA A C 1
ATOM 1973 O O . ALA A 1 272 ? -27.926 -6.938 30.850 1.00 96.94 272 ALA A O 1
ATOM 1974 N N . LYS A 1 273 ? -29.794 -7.758 31.771 1.00 95.62 273 LYS A N 1
ATOM 1975 C CA . LYS A 1 273 ? -30.485 -6.473 31.881 1.00 95.62 273 LYS A CA 1
ATOM 1976 C C . LYS A 1 273 ? -30.761 -6.160 33.337 1.00 95.62 273 LYS A C 1
ATOM 1978 O O . LYS A 1 273 ? -30.932 -7.065 34.150 1.00 95.62 273 LYS A O 1
ATOM 1983 N N . VAL A 1 274 ? -30.779 -4.873 33.649 1.00 96.69 274 VAL A N 1
ATOM 1984 C CA . VAL A 1 274 ? -31.264 -4.399 34.942 1.00 96.69 274 VAL A CA 1
ATOM 1985 C C . VAL A 1 274 ? -32.763 -4.691 35.005 1.00 96.69 274 VAL A C 1
ATOM 1987 O O . VAL A 1 274 ? -33.486 -4.359 34.064 1.00 96.69 274 VAL A O 1
ATOM 1990 N N . ASP A 1 275 ? -33.203 -5.365 36.064 1.00 96.06 275 ASP A N 1
ATOM 1991 C CA . ASP A 1 275 ? -34.614 -5.659 36.313 1.00 96.06 275 ASP A CA 1
ATOM 1992 C C . ASP A 1 275 ? -35.349 -4.451 36.929 1.00 96.06 275 ASP A C 1
ATOM 1994 O O . ASP A 1 275 ? -34.770 -3.379 37.127 1.00 96.06 275 ASP A O 1
ATOM 1998 N N . GLU A 1 276 ? -36.636 -4.601 37.255 1.00 96.69 276 GLU A N 1
ATOM 1999 C CA . GLU A 1 276 ? -37.434 -3.504 37.832 1.00 96.69 276 GLU A CA 1
ATOM 2000 C C . GLU A 1 276 ? -36.957 -3.084 39.233 1.00 96.69 276 GLU A C 1
ATOM 2002 O O . GLU A 1 276 ? -37.271 -1.991 39.704 1.00 96.69 276 GLU A O 1
ATOM 2007 N N . CYS A 1 277 ? -36.160 -3.926 39.890 1.00 96.19 277 CYS A N 1
ATOM 2008 C CA . CYS A 1 277 ? -35.573 -3.669 41.196 1.00 96.19 277 CYS A CA 1
ATOM 2009 C C . CYS A 1 277 ? -34.202 -2.995 41.126 1.00 96.19 277 CYS A C 1
ATOM 2011 O O . CYS A 1 277 ? -33.588 -2.755 42.168 1.00 96.19 277 CYS A O 1
ATOM 2013 N N . GLY A 1 278 ? -33.699 -2.689 39.928 1.00 95.44 278 GLY A N 1
ATOM 2014 C CA . GLY A 1 278 ? -32.344 -2.172 39.763 1.00 95.44 278 GLY A CA 1
ATOM 2015 C C . GLY A 1 278 ? -31.265 -3.255 39.880 1.00 95.44 278 GLY A C 1
ATOM 2016 O O . GLY A 1 278 ? -30.080 -2.926 39.933 1.00 95.44 278 GLY A O 1
ATOM 2017 N N . VAL A 1 279 ? -31.639 -4.539 39.921 1.00 96.50 279 VAL A N 1
ATOM 2018 C CA . VAL A 1 279 ? -30.714 -5.668 40.058 1.00 96.50 279 VAL A CA 1
ATOM 2019 C C . VAL A 1 279 ? -30.363 -6.212 38.682 1.00 96.50 279 VAL A C 1
ATOM 2021 O O . VAL A 1 279 ? -31.215 -6.539 37.858 1.00 96.50 279 VAL A O 1
ATOM 2024 N N . CYS A 1 280 ? -29.068 -6.343 38.424 1.00 97.38 280 CYS A N 1
ATOM 2025 C CA . CYS A 1 280 ? -28.606 -6.859 37.151 1.00 97.38 280 CYS A CA 1
ATOM 2026 C C . CYS A 1 280 ? -28.834 -8.376 36.996 1.00 97.38 280 CYS A C 1
ATOM 2028 O O . CYS A 1 280 ? -28.237 -9.201 37.699 1.00 97.38 280 CYS A O 1
ATOM 2030 N N . GLY A 1 281 ? -29.649 -8.751 36.010 1.00 94.94 281 GLY A N 1
ATOM 2031 C CA . GLY A 1 281 ? -30.080 -10.126 35.774 1.00 94.94 281 GLY A CA 1
ATOM 2032 C C . GLY A 1 281 ? -30.956 -10.675 36.900 1.00 94.94 281 GLY A C 1
ATOM 2033 O O . GLY A 1 281 ? -30.939 -11.886 37.123 1.00 94.94 281 GLY A O 1
ATOM 2034 N N . GLY A 1 282 ? -31.636 -9.794 37.638 1.00 94.94 282 GLY A N 1
ATOM 2035 C CA . GLY A 1 282 ? -32.675 -10.184 38.580 1.00 94.94 282 GLY A CA 1
ATOM 2036 C C . GLY A 1 282 ? -33.993 -10.511 37.870 1.00 94.94 282 GLY A C 1
ATOM 2037 O O . GLY A 1 282 ? -34.144 -10.313 36.662 1.00 94.94 282 GLY A O 1
ATOM 2038 N N . ASP A 1 283 ? -34.930 -11.071 38.625 1.00 95.19 283 ASP A N 1
ATOM 2039 C CA . ASP A 1 283 ? -36.261 -11.490 38.173 1.00 95.19 283 ASP A CA 1
ATOM 2040 C C . ASP A 1 283 ? -37.375 -10.559 38.690 1.00 95.19 283 ASP A C 1
ATOM 2042 O O . ASP A 1 283 ? -38.551 -10.922 38.676 1.00 95.19 283 ASP A O 1
ATOM 2046 N N . SER A 1 284 ? -37.001 -9.364 39.160 1.00 95.81 284 SER A N 1
ATOM 2047 C CA . SER A 1 284 ? -37.870 -8.360 39.776 1.00 95.81 284 SER A CA 1
ATOM 2048 C C . SER A 1 284 ? -38.520 -8.790 41.102 1.00 95.81 284 SER A C 1
ATOM 2050 O O . SER A 1 284 ? -39.388 -8.088 41.618 1.00 95.81 284 SER A O 1
ATOM 2052 N N . THR A 1 285 ? -38.109 -9.905 41.719 1.00 95.12 285 THR A N 1
ATOM 2053 C CA . THR A 1 285 ? -38.739 -10.383 42.966 1.00 95.12 285 THR A CA 1
ATOM 2054 C C . THR A 1 285 ? -38.173 -9.744 44.234 1.00 95.12 285 THR A C 1
ATOM 2056 O O . THR A 1 285 ? -38.871 -9.654 45.243 1.00 95.12 285 THR A O 1
ATOM 2059 N N . SER A 1 286 ? -36.935 -9.240 44.211 1.00 95.00 286 SER A N 1
ATOM 2060 C CA . SER A 1 286 ? -36.251 -8.732 45.414 1.00 95.00 286 SER A CA 1
ATOM 2061 C C . SER A 1 286 ? -36.832 -7.436 45.987 1.00 95.00 286 SER A C 1
ATOM 2063 O O . SER A 1 286 ? -36.590 -7.118 47.149 1.00 95.00 286 SER A O 1
ATOM 2065 N N . CYS A 1 287 ? -37.568 -6.676 45.177 1.00 95.00 287 CYS A N 1
ATOM 2066 C CA . CYS A 1 287 ? -38.262 -5.444 45.561 1.00 95.00 287 CYS A CA 1
ATOM 2067 C C . CYS A 1 287 ? -39.784 -5.561 45.402 1.00 95.00 287 CYS A C 1
ATOM 2069 O O . CYS A 1 287 ? -40.481 -4.545 45.400 1.00 95.00 287 CYS A O 1
ATOM 2071 N N . ALA A 1 288 ? -40.302 -6.779 45.226 1.00 95.69 288 ALA A N 1
ATOM 2072 C CA . ALA A 1 288 ? -41.732 -7.005 45.130 1.00 95.69 288 ALA A CA 1
ATOM 2073 C C . ALA A 1 288 ? -42.421 -6.670 46.460 1.00 95.69 288 ALA A C 1
ATOM 2075 O O . ALA A 1 288 ? -41.950 -7.035 47.541 1.00 95.69 288 ALA A O 1
ATOM 2076 N N . ASP A 1 289 ? -43.543 -5.962 46.372 1.00 94.06 289 ASP A N 1
ATOM 2077 C CA . ASP A 1 289 ? -44.438 -5.741 47.499 1.00 94.06 289 ASP A CA 1
ATOM 2078 C C . ASP A 1 289 ? -45.170 -7.045 47.877 1.00 94.06 289 ASP A C 1
ATOM 2080 O O . ASP A 1 289 ? -44.979 -8.097 47.258 1.00 94.06 289 ASP A O 1
ATOM 2084 N N . CYS A 1 290 ? -46.028 -7.019 48.900 1.00 94.06 290 CYS A N 1
ATOM 2085 C CA . CYS A 1 290 ? -46.715 -8.247 49.317 1.00 94.06 290 CYS A CA 1
ATOM 2086 C C . CYS A 1 290 ? -47.691 -8.816 48.264 1.00 94.06 290 CYS A C 1
ATOM 2088 O O . CYS A 1 290 ? -48.135 -9.955 48.412 1.00 94.06 290 CYS A O 1
ATOM 2090 N N . ALA A 1 291 ? -48.038 -8.040 47.229 1.00 93.75 291 ALA A N 1
ATOM 2091 C CA . ALA A 1 291 ? -48.891 -8.451 46.117 1.00 93.75 291 ALA A CA 1
ATOM 2092 C C . ALA A 1 291 ? -48.068 -8.981 44.928 1.00 93.75 291 ALA A C 1
ATOM 2094 O O . ALA A 1 291 ? -48.639 -9.328 43.893 1.00 93.75 291 ALA A O 1
ATOM 2095 N N . GLY A 1 292 ? -46.740 -9.069 45.068 1.00 93.06 292 GLY A N 1
ATOM 2096 C CA . GLY A 1 292 ? -45.835 -9.519 44.017 1.00 93.06 292 GLY A CA 1
ATOM 2097 C C . GLY A 1 292 ? -45.516 -8.442 42.980 1.00 93.06 292 GLY A C 1
ATOM 2098 O O . GLY A 1 292 ? -44.978 -8.776 41.928 1.00 93.06 292 GLY A O 1
ATOM 2099 N N . VAL A 1 293 ? -45.850 -7.171 43.240 1.00 94.75 293 VAL A N 1
ATOM 2100 C CA . VAL A 1 293 ? -45.593 -6.063 42.311 1.00 94.75 293 VAL A CA 1
ATOM 2101 C C . VAL A 1 293 ? -44.262 -5.396 42.672 1.00 94.75 293 VAL A C 1
ATOM 2103 O O . VAL A 1 293 ? -44.139 -4.864 43.781 1.00 94.75 293 VAL A O 1
ATOM 2106 N N . PRO A 1 294 ? -43.259 -5.389 41.773 1.00 95.56 294 PRO A N 1
ATOM 2107 C CA . PRO A 1 294 ? -41.983 -4.711 42.006 1.00 95.56 294 PRO A CA 1
ATOM 2108 C C . PRO A 1 294 ? -42.189 -3.227 42.329 1.00 95.56 294 PRO A C 1
ATOM 2110 O O . PRO A 1 294 ? -42.908 -2.518 41.626 1.00 95.56 294 PRO A O 1
ATOM 2113 N N . ASN A 1 295 ? -41.579 -2.752 43.419 1.00 94.00 295 ASN A N 1
ATOM 2114 C CA . ASN A 1 295 ? -41.740 -1.390 43.947 1.00 94.00 295 ASN A CA 1
ATOM 2115 C C . ASN A 1 295 ? -43.207 -0.972 44.207 1.00 94.00 295 ASN A C 1
ATOM 2117 O O . ASN A 1 295 ? -43.535 0.218 44.171 1.00 94.00 295 ASN A O 1
ATOM 2121 N N . GLY A 1 296 ? -44.101 -1.932 44.459 1.00 94.06 296 GLY A N 1
ATOM 2122 C CA . GLY A 1 296 ? -45.509 -1.673 44.751 1.00 94.06 296 GLY A CA 1
ATOM 2123 C C . GLY A 1 296 ? -45.752 -1.093 46.159 1.00 94.06 296 GLY A C 1
ATOM 2124 O O . GLY A 1 296 ? -44.899 -1.187 47.046 1.00 94.06 296 GLY A O 1
ATOM 2125 N N . PRO A 1 297 ? -46.912 -0.453 46.401 1.00 95.12 297 PRO A N 1
ATOM 2126 C CA . PRO A 1 297 ? -47.209 0.195 47.678 1.00 95.12 297 PRO A CA 1
ATOM 2127 C C . PRO A 1 297 ? -47.732 -0.767 48.761 1.00 95.12 297 PRO A C 1
ATOM 2129 O O . PRO A 1 297 ? -47.907 -0.342 49.908 1.00 95.12 297 PRO A O 1
ATOM 2132 N N . SER A 1 298 ? -48.033 -2.026 48.421 1.00 94.62 298 SER A N 1
ATOM 2133 C CA . SER A 1 298 ? -48.802 -2.935 49.278 1.00 94.62 298 SER A CA 1
ATOM 2134 C C . SER A 1 298 ? -47.956 -3.487 50.425 1.00 94.62 298 SER A C 1
ATOM 2136 O O . SER A 1 298 ? -46.860 -4.012 50.229 1.00 94.62 298 SER A O 1
ATOM 2138 N N . LYS A 1 299 ? -48.482 -3.413 51.650 1.00 92.50 299 LYS A N 1
ATOM 2139 C CA . LYS A 1 299 ? -47.840 -3.955 52.856 1.00 92.50 299 LYS A CA 1
ATOM 2140 C C . LYS A 1 299 ? -48.717 -5.019 53.497 1.00 92.50 299 LYS A C 1
ATOM 2142 O O . LYS A 1 299 ? -49.930 -5.029 53.306 1.00 92.50 299 LYS A O 1
ATOM 2147 N N . VAL A 1 300 ? -48.075 -5.910 54.242 1.00 93.25 300 VAL A N 1
ATOM 2148 C CA . VAL A 1 300 ? -48.767 -6.894 55.074 1.00 93.25 300 VAL A CA 1
ATOM 2149 C C . VAL A 1 300 ? -49.325 -6.182 56.311 1.00 93.25 300 VAL A C 1
ATOM 2151 O O . VAL A 1 300 ? -48.597 -5.414 56.945 1.00 93.25 300 VAL A O 1
ATOM 2154 N N . ASP A 1 301 ? -50.599 -6.411 56.624 1.00 90.62 301 ASP A N 1
ATOM 2155 C CA . ASP A 1 301 ? -51.282 -5.875 57.805 1.00 90.62 301 ASP A CA 1
ATOM 2156 C C . ASP A 1 301 ? -50.981 -6.686 59.090 1.00 90.62 301 ASP A C 1
ATOM 2158 O O . ASP A 1 301 ? -50.232 -7.667 59.080 1.00 90.62 301 ASP A O 1
ATOM 2162 N N . GLU A 1 302 ? -51.574 -6.295 60.226 1.00 93.19 302 GLU A N 1
ATOM 2163 C CA . GLU A 1 302 ? -51.404 -6.993 61.517 1.00 93.19 302 GLU A CA 1
ATOM 2164 C C . GLU A 1 302 ? -51.974 -8.425 61.527 1.00 93.19 302 GLU A C 1
ATOM 2166 O O . GLU A 1 302 ? -51.610 -9.237 62.380 1.00 93.19 302 GLU A O 1
ATOM 2171 N N . CYS A 1 303 ? -52.867 -8.748 60.590 1.00 94.06 303 CYS A N 1
ATOM 2172 C CA . CYS A 1 303 ? -53.478 -10.064 60.416 1.00 94.06 303 CYS A CA 1
ATOM 2173 C C . CYS A 1 303 ? -52.718 -10.952 59.418 1.00 94.06 303 CYS A C 1
ATOM 2175 O O . CYS A 1 303 ? -53.096 -12.110 59.226 1.00 94.06 303 CYS A O 1
ATOM 2177 N N . GLY A 1 304 ? -51.641 -10.452 58.807 1.00 91.25 304 GLY A N 1
ATOM 2178 C CA . GLY A 1 304 ? -50.877 -11.178 57.797 1.00 91.25 304 GLY A CA 1
ATOM 2179 C C . GLY A 1 304 ? -51.468 -11.101 56.382 1.00 91.25 304 GLY A C 1
ATOM 2180 O O . GLY A 1 304 ? -51.041 -11.867 55.519 1.00 91.25 304 GLY A O 1
ATOM 2181 N N . VAL A 1 305 ? -52.435 -10.215 56.120 1.00 93.00 305 VAL A N 1
ATOM 2182 C CA . VAL A 1 305 ? -53.070 -10.018 54.807 1.00 93.00 305 VAL A CA 1
ATOM 2183 C C . VAL A 1 305 ? -52.357 -8.907 54.041 1.00 93.00 305 VAL A C 1
ATOM 2185 O O . VAL A 1 305 ? -52.037 -7.850 54.579 1.00 93.00 305 VAL A O 1
ATOM 2188 N N . CYS A 1 306 ? -52.096 -9.140 52.757 1.00 94.12 306 CYS A N 1
ATOM 2189 C CA . CYS A 1 306 ? -51.524 -8.116 51.895 1.00 94.12 306 CYS A CA 1
ATOM 2190 C C . CYS A 1 306 ? -52.572 -7.069 51.489 1.00 94.12 306 CYS A C 1
ATOM 2192 O O . CYS A 1 306 ? -53.600 -7.429 50.916 1.00 94.12 306 CYS A O 1
ATOM 2194 N N . GLY A 1 307 ? -52.288 -5.785 51.735 1.00 87.62 307 GLY A N 1
ATOM 2195 C CA . GLY A 1 307 ? -53.176 -4.673 51.374 1.00 87.62 307 GLY A CA 1
ATOM 2196 C C . GLY A 1 307 ? -54.449 -4.573 52.225 1.00 87.62 307 GLY A C 1
ATOM 2197 O O . GLY A 1 307 ? -55.423 -3.979 51.758 1.00 87.62 307 GLY A O 1
ATOM 2198 N N . GLY A 1 308 ? -54.443 -5.191 53.413 1.00 76.31 308 GLY A N 1
ATOM 2199 C CA . GLY A 1 308 ? -55.537 -5.173 54.392 1.00 76.31 308 GLY A CA 1
ATOM 2200 C C . GLY A 1 308 ? -55.597 -3.913 55.245 1.00 76.31 308 GLY A C 1
ATOM 2201 O O . GLY A 1 308 ? -54.544 -3.254 55.424 1.00 76.31 308 GLY A O 1
#

Foldseek 3Di:
DLAFPPVLLVVCVVVVHDSFALLAWPDWDWDQDLVQRKIKIKTDGPAFRLGNNRPQFQDDDDPSCVVLQHDRHFLCWAFWWKWKFWFLAPPDPATFKIFTAAGDDQPCVPAPQPQWDADDPVRGITGDNVVRGAMFGFAFDDPDDDQSQLRRSHRGHDDPPQNLPPFDKDWPCSTTGRVRRMTIMMRGNNQVNCVSVVGPQHQDSQQQDKGKIKMKIWTAGDSSPGHSTDIPPPPDSTDMDISHGDDADLQRDRVDPLQVQAEPVRRRVDPWHQDLQRDTNDPLQVQAEPVRRRVDPWHQDPVRDIND

Solvent-accessible surface area (backbone atoms only — not comparable to full-atom values): 16703 Å² total; per-residue (Å²): 127,44,46,42,54,72,71,55,25,53,51,30,52,74,71,75,43,70,53,50,17,7,25,36,71,71,45,80,45,79,47,75,42,77,93,73,34,27,40,36,41,34,39,39,30,71,40,22,36,55,8,57,76,55,83,48,46,24,58,53,60,51,69,75,44,48,77,73,61,38,81,31,45,49,48,51,19,34,28,23,17,42,25,41,33,33,18,51,56,93,82,60,103,55,53,54,29,30,38,38,26,59,25,43,52,96,68,49,77,87,59,65,53,90,29,60,44,83,48,49,102,84,70,47,61,44,40,45,26,84,66,37,60,37,54,29,40,45,40,72,60,91,87,67,86,73,58,76,40,81,42,43,37,62,14,69,30,56,58,62,68,90,68,54,31,86,43,65,52,46,73,79,40,73,72,27,23,78,91,50,23,38,43,41,36,36,41,46,45,46,59,60,52,32,57,64,70,72,40,84,71,55,70,44,93,74,24,48,56,66,33,69,36,35,35,27,32,25,22,30,31,59,79,48,77,54,48,21,39,20,54,40,46,83,89,50,77,50,42,82,46,73,49,60,63,74,33,61,28,85,63,69,36,68,65,46,88,29,66,92,40,32,21,65,82,66,39,54,76,42,89,42,44,62,28,83,58,71,36,62,62,49,88,30,63,92,41,33,22,64,81,68,38,53,78,43,91,40,46,65,36,100,86,72,39,60,67,99